Protein AF-A0A8T7EN06-F1 (afdb_monomer_lite)

pLDDT: mean 72.58, std 19.44, range [24.19, 94.12]

Radius of gyration: 20.01 Å; chains: 1; bounding box: 41×48×61 Å

Foldseek 3Di:
DFDQKVVVLVVVLVVVVQEDEDEFLPALPQPPDPDQGGWYWYALPPPRDTDTPCCPSDQCSLCVLLVHRGPVVLVVVLVVVVVVVDDDDDVVCVVCVVVVVLLVVQPQPQPADPPPPAAAADLVNVQSSCSRHVAWDWWWKWWLDPLFLDIAIFGWDAFPVSWIKTFLPVVDDFFIKIKTFAGIRSLLNSLRPDPHDRVDRSQSSSCSSSSHGQHWHADPVSRTIDGPRTPHMFTFGKHDDDPPPRVPVGSPPVNVVPVCPPDPDPDDDPDPDPGDMIITDTPDDD

Sequence (286 aa):
MSYRDFDEFLMRLEQDDHVEFVDGSSRDPVASRPGPMPVAVHVDPESGARIVRHAFATRRRAAWALQVDRTAEVVARLDRLLDLSTPHTFSSLMERAADIMSSLRIVPSVRRRSNSDLRIVDIDAFQRIVDTTDKPLAGTVFPARDDRPYWGVHVTSVNAANAVLIHSASRLNAGERVAVALGGDPAALIAAFLPLPSSVHRSYFTGWLRKRPVETMRLSDPAVEFPANVDGVLVGVIERVTADREGCESLSDRAMQRCSCLMKCGSSPTRCSSRSAQRMSLFSGT

Structure (mmCIF, N/CA/C/O backbone):
data_AF-A0A8T7EN06-F1
#
_entry.id   AF-A0A8T7EN06-F1
#
loop_
_atom_site.group_PDB
_atom_site.id
_atom_site.type_symbol
_atom_site.label_atom_id
_atom_site.label_alt_id
_atom_site.label_comp_id
_atom_site.label_asym_id
_atom_site.label_entity_id
_atom_site.label_seq_id
_atom_site.pdbx_PDB_ins_code
_atom_site.Cartn_x
_atom_site.Cartn_y
_atom_site.Cartn_z
_atom_site.occupancy
_atom_site.B_iso_or_equiv
_atom_site.auth_seq_id
_atom_site.auth_comp_id
_atom_site.auth_asym_id
_atom_site.auth_atom_id
_atom_site.pdbx_PDB_model_num
ATOM 1 N N . MET A 1 1 ? -12.142 -6.937 -14.232 1.00 57.00 1 MET A N 1
ATOM 2 C CA . MET A 1 1 ? -11.711 -5.540 -14.469 1.00 57.00 1 MET A CA 1
ATOM 3 C C . MET A 1 1 ? -10.588 -5.225 -13.501 1.00 57.00 1 MET A C 1
ATOM 5 O O . MET A 1 1 ? -10.569 -5.826 -12.434 1.00 57.00 1 MET A O 1
ATOM 9 N N . SER A 1 2 ? -9.657 -4.347 -13.874 1.00 78.44 2 SER A N 1
ATOM 10 C CA . SER A 1 2 ? -8.568 -3.957 -12.980 1.00 78.44 2 SER A CA 1
ATOM 11 C C . SER A 1 2 ? -8.994 -2.870 -12.009 1.00 78.44 2 SER A C 1
ATOM 13 O O . SER A 1 2 ? -9.484 -1.846 -12.487 1.00 78.44 2 SER A O 1
ATOM 15 N N . TYR A 1 3 ? -8.751 -3.054 -10.710 1.00 88.00 3 TYR A N 1
ATOM 16 C CA . TYR A 1 3 ? -9.025 -2.014 -9.715 1.00 88.00 3 TYR A CA 1
ATOM 17 C C . TYR A 1 3 ? -8.171 -0.773 -9.988 1.00 88.00 3 TYR A C 1
ATOM 19 O O . TYR A 1 3 ? -6.975 -0.874 -10.297 1.00 88.00 3 TYR A O 1
ATOM 27 N N . ARG A 1 4 ? -8.800 0.397 -9.915 1.00 82.81 4 ARG A N 1
ATOM 28 C CA . ARG A 1 4 ? -8.145 1.700 -10.045 1.00 82.81 4 ARG A CA 1
ATOM 29 C C . ARG A 1 4 ? -7.484 2.138 -8.746 1.00 82.81 4 ARG A C 1
ATOM 31 O O . ARG A 1 4 ? -6.435 2.769 -8.810 1.00 82.81 4 ARG A O 1
ATOM 38 N N . ASP A 1 5 ? -8.054 1.767 -7.611 1.00 85.44 5 ASP A N 1
ATOM 39 C CA . ASP A 1 5 ? -7.653 2.147 -6.257 1.00 85.44 5 ASP A CA 1
ATOM 40 C C . ASP A 1 5 ? -8.073 1.054 -5.258 1.00 85.44 5 ASP A C 1
ATOM 42 O O . ASP A 1 5 ? -8.549 -0.021 -5.648 1.00 85.44 5 ASP A O 1
ATOM 46 N N . PHE A 1 6 ? -7.819 1.295 -3.972 1.00 89.88 6 PHE A N 1
ATOM 47 C CA . PHE A 1 6 ? -8.175 0.355 -2.917 1.00 89.88 6 PHE A CA 1
ATOM 48 C C . PHE A 1 6 ? -9.689 0.302 -2.662 1.00 89.88 6 PHE A C 1
ATOM 50 O O . PHE A 1 6 ? -10.212 -0.760 -2.325 1.00 89.88 6 PHE A O 1
ATOM 57 N N . ASP A 1 7 ? -10.406 1.405 -2.878 1.00 89.00 7 ASP A N 1
ATOM 58 C CA . ASP A 1 7 ? -11.853 1.493 -2.669 1.00 89.00 7 ASP A CA 1
ATOM 59 C C . ASP A 1 7 ? -12.625 0.563 -3.608 1.00 89.00 7 ASP A C 1
ATOM 61 O O . ASP A 1 7 ? -13.498 -0.183 -3.163 1.00 89.00 7 ASP A O 1
ATOM 65 N N . GLU A 1 8 ? -12.256 0.506 -4.889 1.00 90.75 8 GLU A N 1
ATOM 66 C CA . GLU A 1 8 ? -12.849 -0.464 -5.818 1.00 90.75 8 GLU A CA 1
ATOM 67 C C . GLU A 1 8 ? -12.596 -1.916 -5.395 1.00 90.75 8 GLU A C 1
ATOM 69 O O . GLU A 1 8 ? -13.431 -2.800 -5.622 1.00 90.75 8 GLU A O 1
ATOM 74 N N . PHE A 1 9 ? -11.445 -2.187 -4.778 1.00 92.19 9 PHE A N 1
ATOM 75 C CA . PHE A 1 9 ? -11.157 -3.509 -4.238 1.00 92.19 9 PHE A CA 1
ATOM 76 C C . PHE A 1 9 ? -11.983 -3.804 -2.990 1.00 92.19 9 PHE A C 1
ATOM 78 O O . PHE A 1 9 ? -12.484 -4.920 -2.852 1.00 92.19 9 PHE A O 1
ATOM 85 N N . LEU A 1 10 ? -12.190 -2.814 -2.123 1.00 90.50 10 LEU A N 1
ATOM 86 C CA . LEU A 1 10 ? -13.060 -2.946 -0.963 1.00 90.50 10 LEU A CA 1
ATOM 87 C C . LEU A 1 10 ? -14.504 -3.248 -1.384 1.00 90.50 10 LEU A C 1
ATOM 89 O O . LEU A 1 10 ? -15.072 -4.216 -0.888 1.00 90.50 10 LEU A O 1
ATOM 93 N N . MET A 1 11 ? -15.042 -2.552 -2.392 1.00 90.00 11 MET A N 1
ATOM 94 C CA . MET A 1 11 ? -16.365 -2.857 -2.962 1.00 90.00 11 MET A CA 1
ATOM 95 C C . MET A 1 11 ? -16.469 -4.316 -3.433 1.00 90.00 11 MET A C 1
ATOM 97 O O . MET A 1 11 ? -17.484 -4.984 -3.231 1.00 90.00 11 MET A O 1
ATOM 101 N N . ARG A 1 12 ? -15.406 -4.856 -4.045 1.00 89.88 12 ARG A N 1
ATOM 102 C CA . ARG A 1 12 ? -15.370 -6.268 -4.454 1.00 89.88 12 ARG A CA 1
ATOM 103 C C . ARG A 1 12 ? -15.358 -7.229 -3.261 1.00 89.88 12 ARG A C 1
ATOM 105 O O . ARG A 1 12 ? -15.895 -8.335 -3.382 1.00 89.88 12 ARG A O 1
ATOM 112 N N . LEU A 1 13 ? -14.706 -6.854 -2.161 1.00 88.25 13 LEU A N 1
ATOM 113 C CA . LEU A 1 13 ? -14.662 -7.639 -0.926 1.00 88.25 13 LEU A CA 1
ATOM 114 C C . LEU A 1 13 ? -16.022 -7.637 -0.212 1.00 88.25 13 LEU A C 1
ATOM 116 O O . LEU A 1 13 ? -16.441 -8.689 0.271 1.00 88.25 13 LEU A O 1
ATOM 120 N N . GLU A 1 14 ? -16.715 -6.496 -0.200 1.00 85.88 14 GLU A N 1
ATOM 121 C CA . GLU A 1 14 ? -18.064 -6.336 0.363 1.00 85.88 14 GLU A CA 1
ATOM 122 C C . GLU A 1 14 ? -19.085 -7.224 -0.354 1.00 85.88 14 GLU A C 1
ATOM 124 O O . GLU A 1 14 ? -19.870 -7.914 0.290 1.00 85.88 14 GLU A O 1
ATOM 129 N N . GLN A 1 15 ? -19.018 -7.298 -1.687 1.00 82.88 15 GLN A N 1
ATOM 130 C CA . GLN A 1 15 ? -19.917 -8.123 -2.507 1.00 82.88 15 GLN A CA 1
ATOM 131 C C . GLN A 1 15 ? -19.892 -9.627 -2.190 1.00 82.88 15 GLN A C 1
ATOM 133 O O . GLN A 1 15 ? -20.783 -10.349 -2.629 1.00 82.88 15 GLN A O 1
ATOM 138 N N . ASP A 1 16 ? -18.869 -10.120 -1.492 1.00 73.31 16 ASP A N 1
ATOM 139 C CA . ASP A 1 16 ? -18.718 -11.546 -1.180 1.00 73.31 16 ASP A CA 1
ATOM 140 C C . ASP A 1 16 ? -18.920 -11.844 0.321 1.00 73.31 16 ASP A C 1
ATOM 142 O O . ASP A 1 16 ? -18.629 -12.951 0.761 1.00 73.31 16 ASP A O 1
ATOM 146 N N . ASP A 1 17 ? -19.426 -10.869 1.091 1.00 62.69 17 ASP A N 1
ATOM 147 C CA . ASP A 1 17 ? -19.741 -10.982 2.527 1.00 62.69 17 ASP A CA 1
ATOM 148 C C . ASP A 1 17 ? -18.504 -11.260 3.413 1.00 62.69 17 ASP A C 1
ATOM 150 O O . ASP A 1 17 ? -18.541 -12.005 4.390 1.00 62.69 17 ASP A O 1
ATOM 154 N N . HIS A 1 18 ? -17.347 -10.681 3.049 1.00 67.81 18 HIS A N 1
ATOM 155 C CA . HIS A 1 18 ? -16.087 -10.814 3.812 1.00 67.81 18 HIS A CA 1
ATOM 156 C C . HIS A 1 18 ? -15.757 -9.593 4.665 1.00 67.81 18 HIS A C 1
ATOM 158 O O . HIS A 1 18 ? -14.665 -9.573 5.229 1.00 67.81 18 HIS A O 1
ATOM 164 N N . VAL A 1 19 ? -16.614 -8.572 4.721 1.00 77.38 19 VAL A N 1
ATOM 165 C CA . VAL A 1 19 ? -16.287 -7.283 5.346 1.00 77.38 19 VAL A CA 1
ATOM 166 C C . VAL A 1 19 ? -17.087 -7.092 6.627 1.00 77.38 19 VAL A C 1
ATOM 168 O O . VAL A 1 19 ? -18.311 -7.036 6.606 1.00 77.38 19 VAL A O 1
ATOM 171 N N . GLU A 1 20 ? -16.375 -6.968 7.743 1.00 78.81 20 GLU A N 1
ATOM 172 C CA . GLU A 1 20 ? -16.928 -6.558 9.028 1.00 78.81 20 GLU A CA 1
ATOM 173 C C . GLU A 1 20 ? -16.521 -5.101 9.279 1.00 78.81 20 GLU A C 1
ATOM 175 O O . GLU A 1 20 ? -15.335 -4.777 9.407 1.00 78.81 20 GLU A O 1
ATOM 180 N N . PHE A 1 21 ? -17.509 -4.213 9.346 1.00 76.31 21 PHE A N 1
ATOM 181 C CA . PHE A 1 21 ? -17.294 -2.847 9.809 1.00 76.31 21 PHE A CA 1
ATOM 182 C C . PHE A 1 21 ? -17.182 -2.855 11.332 1.00 76.31 21 PHE A C 1
ATOM 184 O O . PHE A 1 21 ? -18.015 -3.439 12.027 1.00 76.31 21 PHE A O 1
ATOM 191 N N . VAL A 1 22 ? -16.114 -2.250 11.840 1.00 72.50 22 VAL A N 1
ATOM 192 C CA . VAL A 1 22 ? -15.802 -2.184 13.263 1.00 72.50 22 VAL A CA 1
ATOM 193 C C . VAL A 1 22 ? -15.910 -0.729 13.694 1.00 72.50 22 VAL A C 1
ATOM 195 O O . VAL A 1 22 ? -15.070 0.098 13.340 1.00 72.50 22 VAL A O 1
ATOM 198 N N . ASP A 1 23 ? -16.949 -0.426 14.465 1.00 61.56 23 ASP A N 1
ATOM 199 C CA . ASP A 1 23 ? -17.157 0.916 15.000 1.00 61.56 23 ASP A CA 1
ATOM 200 C C . ASP A 1 23 ? -16.160 1.215 16.133 1.00 61.56 23 ASP A C 1
ATOM 202 O O . ASP A 1 23 ? -16.034 0.460 17.104 1.00 61.56 23 ASP A O 1
ATOM 206 N N . GLY A 1 24 ? -15.467 2.352 16.026 1.00 56.16 24 GLY A N 1
ATOM 207 C CA . GLY A 1 24 ? -14.565 2.880 17.054 1.00 56.16 24 GLY A CA 1
ATOM 208 C C . GLY A 1 24 ? -13.304 2.043 17.321 1.00 56.16 24 GLY A C 1
ATOM 209 O O . GLY A 1 24 ? -12.915 1.178 16.537 1.00 56.16 24 GLY A O 1
ATOM 210 N N . SER A 1 25 ? -12.665 2.281 18.476 1.00 51.97 25 SER A N 1
ATOM 211 C CA . SER A 1 25 ? -11.454 1.578 18.957 1.00 51.97 25 SER A CA 1
ATOM 212 C C . SER A 1 25 ? -11.719 0.143 19.442 1.00 51.97 25 SER A C 1
ATOM 214 O O . SER A 1 25 ? -10.991 -0.425 20.264 1.00 51.97 25 SER A O 1
ATOM 216 N N . SER A 1 26 ? -12.800 -0.461 18.950 1.00 51.84 26 SER A N 1
ATOM 217 C CA . SER A 1 26 ? -13.168 -1.836 19.232 1.00 51.84 26 SER A CA 1
ATOM 218 C C . SER A 1 26 ? -12.046 -2.777 18.780 1.00 51.84 26 SER A C 1
ATOM 220 O O . SER A 1 26 ? -11.615 -2.777 17.626 1.00 51.84 26 SER A O 1
ATOM 222 N N . ARG A 1 27 ? -11.581 -3.597 19.730 1.00 54.00 27 ARG A N 1
ATOM 223 C CA . ARG A 1 27 ? -10.571 -4.650 19.564 1.00 54.00 27 ARG A CA 1
ATOM 224 C C . ARG A 1 27 ? -10.850 -5.440 18.284 1.00 54.00 27 ARG A C 1
ATOM 226 O O . ARG A 1 27 ? -11.968 -5.916 18.142 1.00 54.00 27 ARG A O 1
ATOM 233 N N . ASP A 1 28 ? -9.838 -5.623 17.425 1.00 57.75 28 ASP A N 1
ATOM 234 C CA . ASP A 1 28 ? -9.905 -6.453 16.206 1.00 57.75 28 ASP A CA 1
ATOM 235 C C . ASP A 1 28 ? -10.678 -7.760 16.510 1.00 57.75 28 ASP A C 1
ATOM 237 O O . ASP A 1 28 ? -10.130 -8.647 17.187 1.00 57.75 28 ASP A O 1
ATOM 241 N N . PRO A 1 29 ? -11.967 -7.865 16.115 1.00 53.09 29 PRO A N 1
ATOM 242 C CA . PRO A 1 29 ? -12.898 -8.869 16.650 1.00 53.09 29 PRO A CA 1
ATOM 243 C C . PRO A 1 29 ? -12.506 -10.297 16.251 1.00 53.09 29 PRO A C 1
ATOM 245 O O . PRO A 1 29 ? -13.015 -11.294 16.773 1.00 53.09 29 PRO A O 1
ATOM 248 N N . VAL A 1 30 ? -11.537 -10.400 15.348 1.00 53.72 30 VAL A N 1
ATOM 249 C CA . VAL A 1 30 ? -11.243 -11.584 14.567 1.00 53.72 30 VAL A CA 1
ATOM 250 C C . VAL A 1 30 ? -10.236 -12.521 15.231 1.00 53.72 30 VAL A C 1
ATOM 252 O O . VAL A 1 30 ? -10.175 -13.699 14.885 1.00 53.72 30 VAL A O 1
ATOM 255 N N . ALA A 1 31 ? -9.501 -12.071 16.254 1.00 53.12 31 ALA A N 1
ATOM 256 C CA . ALA A 1 31 ? -8.516 -12.912 16.949 1.00 53.12 31 ALA A CA 1
ATOM 257 C C . ALA A 1 31 ? -9.116 -14.163 17.641 1.00 53.12 31 ALA A C 1
ATOM 259 O O . ALA A 1 31 ? -8.364 -15.005 18.128 1.00 53.12 31 ALA A O 1
ATOM 260 N N . SER A 1 32 ? -10.448 -14.290 17.690 1.00 54.38 32 SER A N 1
ATOM 261 C CA . SER A 1 32 ? -11.170 -15.286 18.497 1.00 54.38 32 SER A CA 1
ATOM 262 C C . SER A 1 32 ? -12.039 -16.265 17.693 1.00 54.38 32 SER A C 1
ATOM 264 O O . SER A 1 32 ? -12.603 -17.179 18.291 1.00 54.38 32 SER A O 1
ATOM 266 N N . ARG A 1 33 ? -12.206 -16.084 16.373 1.00 57.94 33 ARG A N 1
ATOM 267 C CA . ARG A 1 33 ? -13.190 -16.841 15.573 1.00 57.94 33 ARG A CA 1
ATOM 268 C C . ARG A 1 33 ? -12.544 -17.937 14.711 1.00 57.94 33 ARG A C 1
ATOM 270 O O . ARG A 1 33 ? -11.567 -17.659 14.018 1.00 57.94 33 ARG A O 1
ATOM 277 N N . PRO A 1 34 ? -13.090 -19.168 14.690 1.00 53.59 34 PRO A N 1
ATOM 278 C CA . PRO A 1 34 ? -12.702 -20.174 13.707 1.00 53.59 34 PRO A CA 1
ATOM 279 C C . PRO A 1 34 ? -13.265 -19.806 12.325 1.00 53.59 34 PRO A C 1
ATOM 281 O O . PRO A 1 34 ? -14.465 -19.596 12.180 1.00 53.59 34 PRO A O 1
ATOM 284 N N . GLY A 1 35 ? -12.404 -19.734 11.308 1.00 65.25 35 GLY A N 1
ATOM 285 C CA . GLY A 1 35 ? -12.798 -19.417 9.931 1.00 65.25 35 GLY A CA 1
ATOM 286 C C . GLY A 1 35 ? -11.787 -18.526 9.201 1.00 65.25 35 GLY A C 1
ATOM 287 O O . GLY A 1 35 ? -10.767 -18.140 9.779 1.00 65.25 35 GLY A O 1
ATOM 288 N N . PRO A 1 36 ? -12.022 -18.212 7.915 1.00 68.06 36 PRO A N 1
ATOM 289 C CA . PRO A 1 36 ? -11.224 -17.225 7.201 1.00 68.06 36 PRO A CA 1
ATOM 290 C C . PRO A 1 36 ? -11.405 -15.849 7.849 1.00 68.06 36 PRO A C 1
ATOM 292 O O . PRO A 1 36 ? -12.524 -15.392 8.038 1.00 68.06 36 PRO A O 1
ATOM 295 N N . MET A 1 37 ? -10.293 -15.191 8.164 1.00 76.31 37 MET A N 1
ATOM 296 C CA . MET A 1 37 ? -10.254 -13.895 8.846 1.00 76.31 37 MET A CA 1
ATOM 297 C C . MET A 1 37 ? -11.060 -12.837 8.067 1.00 76.31 37 MET A C 1
ATOM 299 O O . MET A 1 37 ? -10.610 -12.506 6.969 1.00 76.31 37 MET A O 1
ATOM 303 N N . PRO A 1 38 ? -12.222 -12.323 8.520 1.00 81.94 38 PRO A N 1
ATOM 304 C CA . PRO A 1 38 ? -12.915 -11.222 7.851 1.00 81.94 38 PRO A CA 1
ATOM 305 C C . PRO A 1 38 ? -12.013 -10.001 7.664 1.00 81.94 38 PRO A C 1
ATOM 307 O O . PRO A 1 38 ? -11.029 -9.798 8.377 1.00 81.94 38 PRO A O 1
ATOM 310 N N . VAL A 1 39 ? -12.336 -9.220 6.643 1.00 86.94 39 VAL A N 1
ATOM 311 C CA . VAL A 1 39 ? -11.764 -7.906 6.376 1.00 86.94 39 VAL A CA 1
ATOM 312 C C . VAL A 1 39 ? -12.371 -6.955 7.397 1.00 86.94 39 VAL A C 1
ATOM 314 O O . VAL A 1 39 ? -13.573 -6.724 7.370 1.00 86.94 39 VAL A O 1
ATOM 317 N N . ALA A 1 40 ? -11.552 -6.441 8.307 1.00 86.88 40 ALA A N 1
ATOM 318 C CA . ALA A 1 40 ? -12.007 -5.496 9.318 1.00 86.88 40 ALA A CA 1
ATOM 319 C C . ALA A 1 40 ? -11.813 -4.072 8.795 1.00 86.88 40 ALA A C 1
ATOM 321 O O . ALA A 1 40 ? -10.706 -3.719 8.379 1.00 86.88 40 ALA A O 1
ATOM 322 N N . VAL A 1 41 ? -12.870 -3.265 8.812 1.00 89.19 41 VAL A N 1
ATOM 323 C CA . VAL A 1 41 ? -12.820 -1.847 8.435 1.00 89.19 41 VAL A CA 1
ATOM 324 C C . VAL A 1 41 ? -13.092 -1.018 9.679 1.00 89.19 41 VAL A C 1
ATOM 326 O O . VAL A 1 41 ? -14.221 -0.983 10.155 1.00 89.19 41 VAL A O 1
ATOM 329 N N . HIS A 1 42 ? -12.059 -0.363 10.201 1.00 87.69 42 HIS A N 1
ATOM 330 C CA . HIS A 1 42 ? -12.201 0.595 11.295 1.00 87.69 42 HIS A CA 1
ATOM 331 C C . HIS A 1 42 ? -12.367 1.999 10.721 1.00 87.69 42 HIS A C 1
ATOM 333 O O . HIS A 1 42 ? -11.740 2.324 9.712 1.00 87.69 42 HIS A O 1
ATOM 339 N N . VAL A 1 43 ? -13.173 2.838 11.361 1.00 87.38 43 VAL A N 1
ATOM 340 C CA . VAL A 1 43 ? -13.323 4.245 10.973 1.00 87.38 43 VAL A CA 1
ATOM 341 C C . VAL A 1 43 ? -12.755 5.117 12.082 1.00 87.38 43 VAL A C 1
ATOM 343 O O . VAL A 1 43 ? -13.210 5.041 13.222 1.00 87.38 43 VAL A O 1
ATOM 346 N N . ASP A 1 44 ? -11.756 5.931 11.746 1.00 83.31 44 ASP A N 1
ATOM 347 C CA . ASP A 1 44 ? -11.238 6.954 12.650 1.00 83.31 44 ASP A CA 1
ATOM 348 C C . ASP A 1 44 ? -12.332 8.012 12.889 1.00 83.31 44 ASP A C 1
ATOM 350 O O . ASP A 1 44 ? -12.784 8.638 11.926 1.00 83.31 44 ASP A O 1
ATOM 354 N N . PRO A 1 45 ? -12.788 8.222 14.136 1.00 80.19 45 PRO A N 1
ATOM 355 C CA . PRO A 1 45 ? -13.936 9.081 14.419 1.00 80.19 45 PRO A CA 1
ATOM 356 C C . PRO A 1 45 ? -13.669 10.564 14.140 1.00 80.19 45 PRO A C 1
ATOM 358 O O . PRO A 1 45 ? -14.616 11.317 13.931 1.00 80.19 45 PRO A O 1
ATOM 361 N N . GLU A 1 46 ? -12.406 10.993 14.149 1.00 82.12 46 GLU A N 1
ATOM 362 C CA . GLU A 1 46 ? -12.042 12.399 13.973 1.00 82.12 46 GLU A CA 1
ATOM 363 C C . GLU A 1 46 ? -11.880 12.769 12.495 1.00 82.12 46 GLU A C 1
ATOM 365 O O . GLU A 1 46 ? -12.463 13.744 12.026 1.00 82.12 46 GLU A O 1
ATOM 370 N N . SER A 1 47 ? -11.109 11.986 11.738 1.00 81.50 47 SER A N 1
ATOM 371 C CA . SER A 1 47 ? -10.842 12.263 10.322 1.00 81.50 47 SER A CA 1
ATOM 372 C C . SER A 1 47 ? -11.760 11.520 9.352 1.00 81.50 47 SER A C 1
ATOM 374 O O . SER A 1 47 ? -11.708 11.787 8.151 1.00 81.50 47 SER A O 1
ATOM 376 N N . GLY A 1 48 ? -12.560 10.562 9.830 1.00 84.44 48 GLY A N 1
ATOM 377 C CA . GLY A 1 48 ? -13.376 9.683 8.988 1.00 84.44 48 GLY A CA 1
ATOM 378 C C . GLY A 1 48 ? -12.558 8.695 8.148 1.00 84.44 48 GLY A C 1
ATOM 379 O O . GLY A 1 48 ? -13.100 8.051 7.249 1.00 84.44 48 GLY A O 1
ATOM 380 N N . ALA A 1 49 ? -11.248 8.576 8.394 1.00 83.44 49 ALA A N 1
ATOM 381 C CA . ALA A 1 49 ? -10.380 7.685 7.634 1.00 83.44 49 ALA A CA 1
ATOM 382 C C . ALA A 1 49 ? -10.769 6.215 7.851 1.00 83.44 49 ALA A C 1
ATOM 384 O O . ALA A 1 49 ? -10.922 5.760 8.984 1.00 83.44 49 ALA A O 1
ATOM 385 N N . ARG A 1 50 ? -10.883 5.457 6.754 1.00 88.12 50 ARG A N 1
ATOM 386 C CA . ARG A 1 50 ? -11.141 4.012 6.784 1.00 88.12 50 ARG A CA 1
ATOM 387 C C . ARG A 1 50 ? -9.824 3.249 6.859 1.00 88.12 50 ARG A C 1
ATOM 389 O O . ARG A 1 50 ? -8.971 3.378 5.986 1.00 88.12 50 ARG A O 1
ATOM 396 N N . ILE A 1 51 ? -9.678 2.422 7.884 1.00 89.31 51 ILE A N 1
ATOM 397 C CA . ILE A 1 51 ? -8.489 1.618 8.145 1.00 89.31 51 ILE A CA 1
ATOM 398 C C . ILE A 1 51 ? -8.853 0.161 7.912 1.00 89.31 51 ILE A C 1
ATOM 400 O O . ILE A 1 51 ? -9.549 -0.467 8.712 1.00 89.31 51 ILE A O 1
ATOM 404 N N . VAL A 1 52 ? -8.381 -0.373 6.790 1.00 89.94 52 VAL A N 1
ATOM 405 C CA . VAL A 1 52 ? -8.731 -1.721 6.345 1.00 89.94 52 VAL A CA 1
ATOM 406 C C . VAL A 1 52 ? -7.649 -2.714 6.751 1.00 89.94 52 VAL A C 1
ATOM 408 O O . VAL A 1 52 ? -6.479 -2.585 6.389 1.00 89.94 52 VAL A O 1
ATOM 411 N N . ARG A 1 53 ? -8.047 -3.755 7.478 1.00 87.31 53 ARG A N 1
ATOM 412 C CA . ARG A 1 53 ? -7.189 -4.861 7.911 1.00 87.31 53 ARG A CA 1
ATOM 413 C C . ARG A 1 53 ? -7.640 -6.169 7.278 1.00 87.31 53 ARG A C 1
ATOM 415 O O . ARG A 1 53 ? -8.794 -6.346 6.902 1.00 87.31 53 ARG A O 1
ATOM 422 N N . HIS A 1 54 ? -6.701 -7.106 7.150 1.00 87.00 54 HIS A N 1
ATOM 423 C CA . HIS A 1 54 ? -6.949 -8.473 6.655 1.00 87.00 54 HIS A CA 1
ATOM 424 C C . HIS A 1 54 ? -7.465 -8.558 5.213 1.00 87.00 54 HIS A C 1
ATOM 426 O O . HIS A 1 54 ? -7.885 -9.629 4.767 1.00 87.00 54 HIS A O 1
ATOM 432 N N . ALA A 1 55 ? -7.358 -7.471 4.442 1.00 89.56 55 ALA A N 1
ATOM 433 C CA . ALA A 1 55 ? -7.774 -7.401 3.040 1.00 89.56 55 ALA A CA 1
ATOM 434 C C . ALA A 1 55 ? -7.207 -8.553 2.193 1.00 89.56 55 ALA A C 1
ATOM 436 O O . ALA A 1 55 ? -7.874 -9.063 1.299 1.00 89.56 55 ALA A O 1
ATOM 437 N N . PHE A 1 56 ? -6.011 -9.038 2.539 1.00 89.44 56 PHE A N 1
ATOM 438 C CA . PHE A 1 56 ? -5.306 -10.102 1.823 1.00 89.44 56 PHE A CA 1
ATOM 439 C C . PHE A 1 56 ? -5.121 -11.396 2.633 1.00 89.44 56 PHE A C 1
ATOM 441 O O . PHE A 1 56 ? -4.331 -12.254 2.250 1.00 89.44 56 PHE A O 1
ATOM 448 N N . ALA A 1 57 ? -5.844 -11.571 3.744 1.00 86.25 57 ALA A N 1
ATOM 449 C CA . ALA A 1 57 ? -5.633 -12.685 4.680 1.00 86.25 57 ALA A CA 1
ATOM 450 C C . ALA A 1 57 ? -6.000 -14.080 4.128 1.00 86.25 57 ALA A C 1
ATOM 452 O O . ALA A 1 57 ? -5.773 -15.091 4.788 1.00 86.25 57 ALA A O 1
ATOM 453 N N . THR A 1 58 ? -6.557 -14.167 2.916 1.00 85.69 58 THR A N 1
ATOM 454 C CA . THR A 1 58 ? -6.859 -15.441 2.249 1.00 85.69 58 THR A CA 1
ATOM 455 C C . THR A 1 58 ? -6.240 -15.489 0.857 1.00 85.69 58 THR A C 1
ATOM 457 O O . THR A 1 58 ? -6.122 -14.469 0.175 1.00 85.69 58 THR A O 1
ATOM 460 N N . ARG A 1 59 ? -5.918 -16.701 0.381 1.00 87.06 59 ARG A N 1
ATOM 461 C CA . ARG A 1 59 ? -5.404 -16.909 -0.986 1.00 87.06 59 ARG A CA 1
ATOM 462 C C . ARG A 1 59 ? -6.354 -16.363 -2.049 1.00 87.06 59 ARG A C 1
ATOM 464 O O . ARG A 1 59 ? -5.893 -15.805 -3.035 1.00 87.06 59 ARG A O 1
ATOM 471 N N . ARG A 1 60 ? -7.669 -16.493 -1.843 1.00 87.44 60 ARG A N 1
ATOM 472 C CA . ARG A 1 60 ? -8.671 -16.002 -2.796 1.00 87.44 60 ARG A CA 1
ATOM 473 C C . ARG A 1 60 ? -8.642 -14.475 -2.910 1.00 87.44 60 ARG A C 1
ATOM 475 O O . ARG A 1 60 ? -8.605 -13.966 -4.021 1.00 87.44 60 ARG A O 1
ATOM 482 N N . ARG A 1 61 ? -8.570 -13.748 -1.788 1.00 90.56 61 ARG A N 1
ATOM 483 C CA . ARG A 1 61 ? -8.470 -12.277 -1.814 1.00 90.56 61 ARG A CA 1
ATOM 484 C C . ARG A 1 61 ? -7.151 -11.793 -2.409 1.00 90.56 61 ARG A C 1
ATOM 486 O O . ARG A 1 61 ? -7.150 -10.840 -3.178 1.00 90.56 61 ARG A O 1
ATOM 493 N N . ALA A 1 62 ? -6.045 -12.476 -2.111 1.00 90.25 62 ALA A N 1
ATOM 494 C CA . ALA A 1 62 ? -4.762 -12.184 -2.745 1.00 90.25 62 ALA A CA 1
ATOM 495 C C . ALA A 1 62 ? -4.814 -12.412 -4.269 1.00 90.25 62 ALA A C 1
ATOM 497 O O . ALA A 1 62 ? -4.310 -11.588 -5.026 1.00 90.25 62 ALA A O 1
ATOM 498 N N . ALA A 1 63 ? -5.465 -13.489 -4.729 1.00 90.12 63 ALA A N 1
ATOM 499 C CA . ALA A 1 63 ? -5.681 -13.745 -6.153 1.00 90.12 63 ALA A CA 1
ATOM 500 C C . ALA A 1 63 ? -6.518 -12.634 -6.807 1.00 90.12 63 ALA A C 1
ATOM 502 O O . ALA A 1 63 ? -6.130 -12.116 -7.851 1.00 90.12 63 ALA A O 1
ATOM 503 N N . TRP A 1 64 ? -7.601 -12.197 -6.155 1.00 91.12 64 TRP A N 1
ATOM 504 C CA . TRP A 1 64 ? -8.415 -11.077 -6.632 1.00 91.12 64 TRP A CA 1
ATOM 505 C C . TRP A 1 64 ? -7.618 -9.786 -6.748 1.00 91.12 64 TRP A C 1
ATOM 507 O O . TRP A 1 64 ? -7.667 -9.167 -7.805 1.00 91.12 64 TRP A O 1
ATOM 517 N N . ALA A 1 65 ? -6.868 -9.410 -5.709 1.00 91.75 65 ALA A N 1
ATOM 518 C CA . ALA A 1 65 ? -6.008 -8.227 -5.706 1.00 91.75 65 ALA A CA 1
ATOM 519 C C . ALA A 1 65 ? -5.028 -8.234 -6.887 1.00 91.75 65 ALA A C 1
ATOM 521 O O . ALA A 1 65 ? -4.909 -7.253 -7.613 1.00 91.75 65 ALA A O 1
ATOM 522 N N . LEU A 1 66 ? -4.392 -9.384 -7.117 1.00 90.38 66 LEU A N 1
ATOM 523 C CA . LEU A 1 66 ? -3.461 -9.628 -8.218 1.00 90.38 66 LEU A CA 1
ATOM 524 C C . LEU A 1 66 ? -4.144 -9.827 -9.579 1.00 90.38 66 LEU A C 1
ATOM 526 O O . LEU A 1 66 ? -3.456 -9.902 -10.595 1.00 90.38 66 LEU A O 1
ATOM 530 N N . GLN A 1 67 ? -5.476 -9.906 -9.608 1.00 89.25 67 GLN A N 1
ATOM 531 C CA . GLN A 1 67 ? -6.298 -10.129 -10.799 1.00 89.25 67 GLN A CA 1
ATOM 532 C C . GLN A 1 67 ? -5.919 -11.409 -11.551 1.00 89.25 67 GLN A C 1
ATOM 534 O O . GLN A 1 67 ? -5.798 -11.449 -12.779 1.00 89.25 67 GLN A O 1
ATOM 539 N N . VAL A 1 68 ? -5.730 -12.468 -10.773 1.00 88.00 68 VAL A N 1
ATOM 54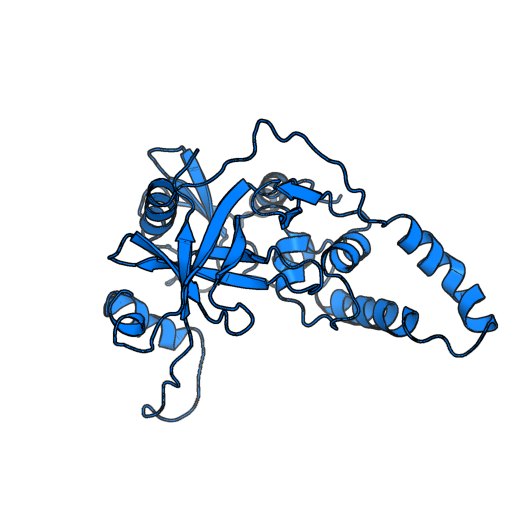0 C CA . VAL A 1 68 ? -5.527 -13.837 -11.243 1.00 88.00 68 VAL A CA 1
ATOM 541 C C . VAL A 1 68 ? -6.613 -14.730 -10.663 1.00 88.00 68 VAL A C 1
ATOM 543 O O . VAL A 1 68 ? -7.156 -14.441 -9.595 1.00 88.00 68 VAL A O 1
ATOM 546 N N . ASP A 1 69 ? -6.911 -15.838 -11.332 1.00 85.88 69 ASP A N 1
ATOM 547 C CA . ASP A 1 69 ? -7.912 -16.779 -10.828 1.00 85.88 69 ASP A CA 1
ATOM 548 C C . ASP A 1 69 ? -7.376 -17.516 -9.595 1.00 85.88 69 ASP A C 1
ATOM 550 O O . ASP A 1 69 ? -8.092 -17.759 -8.619 1.00 85.88 69 ASP A O 1
ATOM 554 N N . ARG A 1 70 ? -6.075 -17.840 -9.608 1.00 86.50 70 ARG A N 1
ATOM 555 C CA . ARG A 1 70 ? -5.382 -18.525 -8.511 1.00 86.50 70 ARG A CA 1
ATOM 556 C C . ARG A 1 70 ? -3.990 -17.955 -8.291 1.00 86.50 70 ARG A C 1
ATOM 558 O O . ARG A 1 70 ? -3.237 -17.732 -9.232 1.00 86.50 70 ARG A O 1
ATOM 565 N N . THR A 1 71 ? -3.577 -17.843 -7.030 1.00 83.94 71 THR A N 1
ATOM 566 C CA . THR A 1 71 ? -2.235 -17.346 -6.670 1.00 83.94 71 THR A CA 1
ATOM 567 C C . THR A 1 71 ? -1.092 -18.195 -7.237 1.00 83.94 71 THR A C 1
ATOM 569 O O . THR A 1 71 ? 0.001 -17.679 -7.436 1.00 83.94 71 THR A O 1
ATOM 572 N N . ALA A 1 72 ? -1.323 -19.482 -7.521 1.00 83.56 72 ALA A N 1
ATOM 573 C CA . ALA A 1 72 ? -0.329 -20.360 -8.149 1.00 83.56 72 ALA A CA 1
ATOM 574 C C . ALA A 1 72 ? 0.074 -19.893 -9.562 1.00 83.56 72 ALA A C 1
ATOM 576 O O . ALA A 1 72 ? 1.191 -20.143 -10.005 1.00 83.56 72 ALA A O 1
ATOM 577 N N . GLU A 1 73 ? -0.805 -19.166 -10.253 1.00 81.81 73 GLU A N 1
ATOM 578 C CA . GLU A 1 73 ? -0.530 -18.637 -11.592 1.00 81.81 73 GLU A CA 1
ATOM 579 C C . GLU A 1 73 ? 0.496 -17.504 -11.568 1.00 81.81 73 GLU A C 1
ATOM 581 O O . GLU A 1 73 ? 1.134 -17.245 -12.583 1.00 81.81 73 GLU A O 1
ATOM 586 N N . VAL A 1 74 ? 0.697 -16.854 -10.416 1.00 83.75 74 VAL A N 1
ATOM 587 C CA . VAL A 1 74 ? 1.680 -15.775 -10.246 1.00 83.75 74 VAL A CA 1
ATOM 588 C C . VAL A 1 74 ? 3.095 -16.293 -10.485 1.00 83.75 74 VAL A C 1
ATOM 590 O O . VAL A 1 74 ? 3.878 -15.608 -11.131 1.00 83.75 74 VAL A O 1
ATOM 593 N N . VAL A 1 75 ? 3.408 -17.507 -10.018 1.00 77.75 75 VAL A N 1
ATOM 594 C CA . VAL A 1 75 ? 4.728 -18.135 -10.206 1.00 77.75 75 VAL A CA 1
ATOM 595 C C . VAL A 1 75 ? 4.942 -18.488 -11.674 1.00 77.75 75 VAL A C 1
ATOM 597 O O . VAL A 1 75 ? 5.915 -18.043 -12.266 1.00 77.75 75 VAL A O 1
ATOM 600 N N . ALA A 1 76 ? 3.974 -19.170 -12.297 1.00 77.94 76 ALA A N 1
ATOM 601 C CA . ALA A 1 76 ? 4.046 -19.512 -13.721 1.00 77.94 76 ALA A CA 1
ATOM 602 C C . ALA A 1 76 ? 4.179 -18.270 -14.619 1.00 77.94 76 ALA A C 1
ATOM 604 O O . ALA A 1 76 ? 4.785 -18.311 -15.688 1.00 77.94 76 ALA A O 1
ATOM 605 N N . ARG A 1 77 ? 3.589 -17.152 -14.193 1.00 78.25 77 ARG A N 1
ATOM 606 C CA . ARG A 1 77 ? 3.736 -15.855 -14.844 1.00 78.25 77 ARG A CA 1
ATOM 607 C C . ARG A 1 77 ? 5.120 -15.244 -14.581 1.00 78.25 77 ARG A C 1
ATOM 609 O O . ARG A 1 77 ? 5.754 -14.766 -15.517 1.00 78.25 77 ARG A O 1
ATOM 616 N N . LEU A 1 78 ? 5.615 -15.289 -13.349 1.00 76.69 78 LEU A N 1
ATOM 617 C CA . LEU A 1 78 ? 6.958 -14.818 -13.019 1.00 76.69 78 LEU A CA 1
ATOM 618 C C . LEU A 1 78 ? 8.030 -15.540 -13.845 1.00 76.69 78 LEU A C 1
ATOM 620 O O . LEU A 1 78 ? 8.861 -14.857 -14.429 1.00 76.69 78 LEU A O 1
ATOM 624 N N . ASP A 1 79 ? 7.958 -16.865 -13.983 1.00 76.25 79 ASP A N 1
ATOM 625 C CA . ASP A 1 79 ? 8.913 -17.643 -14.787 1.00 76.25 79 ASP A CA 1
ATOM 626 C C . ASP A 1 79 ? 8.967 -17.148 -16.238 1.00 76.25 79 ASP A C 1
ATOM 628 O O . ASP A 1 79 ? 10.041 -16.878 -16.768 1.00 76.25 79 ASP A O 1
ATOM 632 N N . ARG A 1 80 ? 7.807 -16.888 -16.858 1.00 72.94 80 ARG A N 1
ATOM 633 C CA . ARG A 1 80 ? 7.754 -16.312 -18.215 1.00 72.94 80 ARG A CA 1
ATOM 634 C C . ARG A 1 80 ? 8.410 -14.938 -18.292 1.00 72.94 80 ARG A C 1
ATOM 636 O O . ARG A 1 80 ? 9.067 -14.633 -19.285 1.00 72.94 80 ARG A O 1
ATOM 643 N N . LEU A 1 81 ? 8.218 -14.103 -17.270 1.00 70.75 81 LEU A N 1
ATOM 644 C CA . LEU A 1 81 ? 8.820 -12.774 -17.218 1.00 70.75 81 LEU A CA 1
ATOM 645 C C . LEU A 1 81 ? 10.341 -12.834 -17.023 1.00 70.75 81 LEU A C 1
ATOM 647 O O . LEU A 1 81 ? 11.068 -12.024 -17.594 1.00 70.75 81 LEU A O 1
ATOM 651 N N . LEU A 1 82 ? 10.823 -13.790 -16.232 1.00 68.75 82 LEU A N 1
ATOM 652 C CA . LEU A 1 82 ? 12.249 -13.987 -15.994 1.00 68.75 82 LEU A CA 1
ATOM 653 C C . LEU A 1 82 ? 12.948 -14.599 -17.207 1.00 68.75 82 LEU A C 1
ATOM 655 O O . LEU A 1 82 ? 14.001 -14.098 -17.593 1.00 68.75 82 LEU A O 1
ATOM 659 N N . ASP A 1 83 ? 12.319 -15.561 -17.882 1.00 65.81 83 ASP A N 1
ATOM 660 C CA . ASP A 1 83 ? 12.835 -16.141 -19.126 1.00 65.81 83 ASP A CA 1
ATOM 661 C C . ASP A 1 83 ? 13.012 -15.090 -20.235 1.00 65.81 83 ASP A C 1
ATOM 663 O O . ASP A 1 83 ? 13.925 -15.188 -21.054 1.00 65.81 83 ASP A O 1
ATOM 667 N N . LEU A 1 84 ? 12.149 -14.065 -20.275 1.00 58.22 84 LEU A N 1
ATOM 668 C CA . LEU A 1 84 ? 12.275 -12.941 -21.214 1.00 58.22 84 LEU A CA 1
ATOM 669 C C . LEU A 1 84 ? 13.567 -12.131 -21.012 1.00 58.22 84 LEU A C 1
ATOM 671 O O . LEU A 1 84 ? 14.029 -11.488 -21.952 1.00 58.22 84 LEU A O 1
ATOM 675 N N . SER A 1 85 ? 14.159 -12.163 -19.815 1.00 57.19 85 SER A N 1
ATOM 676 C CA . SER A 1 85 ? 15.386 -11.423 -19.492 1.00 57.19 85 SER A CA 1
ATOM 677 C C . SER A 1 85 ? 16.666 -12.149 -19.938 1.00 57.19 85 SER A C 1
ATOM 679 O O . SER A 1 85 ? 17.753 -11.586 -19.829 1.00 57.19 85 SER A O 1
ATOM 681 N N . THR A 1 86 ? 16.559 -13.374 -20.466 1.00 55.06 86 THR A N 1
ATOM 682 C CA . THR A 1 86 ? 17.693 -14.208 -20.907 1.00 55.06 86 THR A CA 1
ATOM 683 C C . THR A 1 86 ? 17.493 -14.729 -22.337 1.00 55.06 86 THR A C 1
ATOM 685 O O . THR A 1 86 ? 17.085 -15.877 -22.522 1.00 55.06 86 THR A O 1
ATOM 688 N N . PRO A 1 87 ? 17.769 -13.927 -23.385 1.00 53.88 87 PRO A N 1
ATOM 689 C CA . PRO A 1 87 ? 17.720 -14.419 -24.757 1.00 53.88 87 PRO A CA 1
ATOM 690 C C . PRO A 1 87 ? 19.074 -15.007 -25.186 1.00 53.88 87 PRO A C 1
ATOM 692 O O . PRO A 1 87 ? 20.108 -14.350 -25.083 1.00 53.88 87 PRO A O 1
ATOM 695 N N . HIS A 1 88 ? 19.065 -16.222 -25.743 1.00 57.50 88 HIS A N 1
ATOM 696 C CA . HIS A 1 88 ? 20.241 -16.813 -26.401 1.00 57.50 88 HIS A CA 1
ATOM 697 C C . HIS A 1 88 ? 20.098 -16.926 -27.934 1.00 57.50 88 HIS A C 1
ATOM 699 O O . HIS A 1 88 ? 21.075 -17.262 -28.602 1.00 57.50 88 HIS A O 1
ATOM 705 N N . THR A 1 89 ? 18.919 -16.678 -28.537 1.00 62.06 89 THR A N 1
ATOM 706 C CA . THR A 1 89 ? 18.710 -16.898 -29.991 1.00 62.06 89 THR A CA 1
ATOM 707 C C . THR A 1 89 ? 17.569 -16.054 -30.590 1.00 62.06 89 THR A C 1
ATOM 709 O O . THR A 1 89 ? 16.596 -15.739 -29.915 1.00 62.06 89 THR A O 1
ATOM 712 N N . PHE A 1 90 ? 17.674 -15.694 -31.877 1.00 56.72 90 PHE A N 1
ATOM 713 C CA . PHE A 1 90 ? 16.734 -14.817 -32.602 1.00 56.72 90 PHE A CA 1
ATOM 714 C C . PHE A 1 90 ? 15.361 -15.462 -32.904 1.00 56.72 90 PHE A C 1
ATOM 716 O O . PHE A 1 90 ? 14.354 -14.763 -32.993 1.00 56.72 90 PHE A O 1
ATOM 723 N N . SER A 1 91 ? 15.288 -16.794 -33.024 1.00 62.75 91 SER A N 1
ATOM 724 C CA . SER A 1 91 ? 14.045 -17.534 -33.311 1.00 62.75 91 SER A CA 1
ATOM 725 C C . SER A 1 91 ? 13.057 -17.530 -32.140 1.00 62.75 91 SER A C 1
ATOM 727 O O . SER A 1 91 ? 11.868 -17.282 -32.337 1.00 62.75 91 SER A O 1
ATOM 729 N N . SER A 1 92 ? 13.544 -17.709 -30.910 1.00 64.00 92 SER A N 1
ATOM 730 C CA . SER A 1 92 ? 12.712 -17.650 -29.700 1.00 64.00 92 SER A CA 1
ATOM 731 C C . SER A 1 92 ? 12.169 -16.242 -29.422 1.00 64.00 92 SER A C 1
ATOM 733 O O . SER A 1 92 ? 11.153 -16.089 -28.749 1.00 64.00 92 SER A O 1
ATOM 735 N N . LEU A 1 93 ? 12.805 -15.210 -29.983 1.00 62.56 93 LEU A N 1
ATOM 736 C CA . LEU A 1 93 ? 12.369 -13.814 -29.924 1.00 62.56 93 LEU A CA 1
ATOM 737 C C . LEU A 1 93 ? 11.112 -13.571 -30.781 1.00 62.56 93 LEU A C 1
ATOM 739 O O . LEU A 1 93 ? 10.239 -12.803 -30.382 1.00 62.56 93 LEU A O 1
ATOM 743 N N . MET A 1 94 ? 10.985 -14.263 -31.922 1.00 59.78 94 MET A N 1
ATOM 744 C CA . MET A 1 94 ? 9.810 -14.180 -32.802 1.00 59.78 94 MET A CA 1
ATOM 745 C C . MET A 1 94 ? 8.598 -14.930 -32.243 1.00 59.78 94 MET A C 1
ATOM 747 O O . MET A 1 94 ? 7.492 -14.395 -32.273 1.00 59.78 94 MET A O 1
ATOM 751 N N . GLU A 1 95 ? 8.790 -16.114 -31.656 1.00 65.50 95 GLU A N 1
ATOM 752 C CA . GLU A 1 95 ? 7.711 -16.842 -30.962 1.00 65.50 95 GLU A CA 1
ATOM 753 C C . GLU A 1 95 ? 7.154 -16.052 -29.767 1.00 65.50 95 GLU A C 1
ATOM 755 O O . GLU A 1 95 ? 5.966 -16.120 -29.457 1.00 65.50 95 GLU A O 1
ATOM 760 N N . ARG A 1 96 ? 8.006 -15.247 -29.123 1.00 62.28 96 ARG A N 1
ATOM 761 C CA . ARG A 1 96 ? 7.671 -14.422 -27.952 1.00 62.28 96 ARG A CA 1
ATOM 762 C C . ARG A 1 96 ? 7.304 -12.981 -28.309 1.00 62.28 96 ARG A C 1
ATOM 764 O O . ARG A 1 96 ? 7.050 -12.179 -27.412 1.00 62.28 96 ARG A O 1
ATOM 771 N N . ALA A 1 97 ? 7.231 -12.639 -29.598 1.00 60.41 97 ALA A N 1
ATOM 772 C CA . ALA A 1 97 ? 6.954 -11.279 -30.052 1.00 60.41 97 ALA A CA 1
ATOM 773 C C . ALA A 1 97 ? 5.592 -10.770 -29.560 1.00 60.41 97 ALA A C 1
ATOM 775 O O . ALA A 1 97 ? 5.477 -9.602 -29.210 1.00 60.41 97 ALA A O 1
ATOM 776 N N . ALA A 1 98 ? 4.575 -11.634 -29.464 1.00 64.31 98 ALA A N 1
ATOM 777 C CA . ALA A 1 98 ? 3.268 -11.258 -28.920 1.00 64.31 98 ALA A CA 1
ATOM 778 C C . ALA A 1 98 ? 3.342 -10.894 -27.425 1.00 64.31 98 ALA A C 1
ATOM 780 O O . ALA A 1 98 ? 2.773 -9.882 -27.013 1.00 64.31 98 ALA A O 1
ATOM 781 N N . ASP A 1 99 ? 4.091 -11.666 -26.633 1.00 62.44 99 ASP A N 1
ATOM 782 C CA . ASP A 1 99 ? 4.273 -11.421 -25.201 1.00 62.44 99 ASP A CA 1
ATOM 783 C C . ASP A 1 99 ? 5.106 -10.155 -24.960 1.00 62.44 99 ASP A C 1
ATOM 785 O O . ASP A 1 99 ? 4.680 -9.294 -24.188 1.00 62.44 99 ASP A O 1
ATOM 789 N N . ILE A 1 100 ? 6.212 -9.976 -25.692 1.00 62.22 100 ILE A N 1
ATOM 790 C CA . ILE A 1 100 ? 7.032 -8.753 -25.669 1.00 62.22 100 ILE A CA 1
ATOM 791 C C . ILE A 1 100 ? 6.208 -7.541 -26.114 1.00 62.22 100 ILE A C 1
ATOM 793 O O . ILE A 1 100 ? 6.232 -6.497 -25.471 1.00 62.22 100 ILE A O 1
ATOM 797 N N . MET A 1 101 ? 5.426 -7.650 -27.189 1.00 58.72 101 MET A N 1
ATOM 798 C CA . MET A 1 101 ? 4.626 -6.524 -27.676 1.00 58.72 101 MET A CA 1
ATOM 799 C C . MET A 1 101 ? 3.471 -6.184 -26.723 1.00 58.72 101 MET A C 1
ATOM 801 O O . MET A 1 101 ? 3.133 -5.011 -26.553 1.00 58.72 101 MET A O 1
ATOM 805 N N . SER A 1 102 ? 2.902 -7.183 -26.038 1.00 61.38 102 SER A N 1
ATOM 806 C CA . SER A 1 102 ? 1.922 -6.964 -24.970 1.00 61.38 102 SER A CA 1
ATOM 807 C C . SER A 1 102 ? 2.540 -6.289 -23.745 1.00 61.38 102 SER A C 1
ATOM 809 O O . SER A 1 102 ? 1.897 -5.440 -23.131 1.00 61.38 102 SER A O 1
ATOM 811 N N . SER A 1 103 ? 3.796 -6.606 -23.427 1.00 58.84 103 SER A N 1
ATOM 812 C CA . SER A 1 103 ? 4.517 -6.038 -22.295 1.00 58.84 103 SER A CA 1
ATOM 813 C C . SER A 1 103 ? 5.066 -4.635 -22.592 1.00 58.84 103 SER A C 1
ATOM 815 O O . SER A 1 103 ? 5.083 -3.787 -21.704 1.00 58.84 103 SER A O 1
ATOM 817 N N . LEU A 1 104 ? 5.381 -4.330 -23.857 1.00 51.28 104 LEU A N 1
ATOM 818 C CA . LEU A 1 104 ? 5.722 -2.986 -24.346 1.00 51.28 104 LEU A CA 1
ATOM 819 C C . LEU A 1 104 ? 4.560 -1.984 -24.234 1.00 51.28 104 LEU A C 1
ATOM 821 O O . LEU A 1 104 ? 4.797 -0.784 -24.142 1.00 51.28 104 LEU A O 1
ATOM 825 N N . ARG A 1 105 ? 3.297 -2.436 -24.182 1.00 54.66 105 ARG A N 1
ATOM 826 C CA . ARG A 1 105 ? 2.151 -1.559 -23.849 1.00 54.66 105 ARG A CA 1
ATOM 827 C C . ARG A 1 105 ? 2.055 -1.233 -22.356 1.00 54.66 105 ARG A C 1
ATOM 829 O O . ARG A 1 105 ? 1.244 -0.399 -21.962 1.00 54.66 105 ARG A O 1
ATOM 836 N N . ILE A 1 106 ? 2.876 -1.882 -21.533 1.00 57.06 106 ILE A N 1
ATOM 837 C CA . ILE A 1 106 ? 2.932 -1.750 -20.076 1.00 57.06 106 ILE A CA 1
ATOM 838 C C . ILE A 1 106 ? 4.226 -1.027 -19.693 1.00 57.06 106 ILE A C 1
ATOM 840 O O . ILE A 1 106 ? 4.895 -1.345 -18.715 1.00 57.06 106 ILE A O 1
ATOM 844 N N . VAL A 1 107 ? 4.595 -0.016 -20.478 1.00 54.47 107 VAL A N 1
ATOM 845 C CA . VAL A 1 107 ? 5.484 1.030 -19.977 1.00 54.47 107 VAL A CA 1
ATOM 846 C C . VAL A 1 107 ? 4.741 1.690 -18.813 1.00 54.47 107 VAL A C 1
ATOM 848 O O . VAL A 1 107 ? 3.573 2.052 -19.000 1.00 54.47 107 VAL A O 1
ATOM 851 N N . PRO A 1 108 ? 5.342 1.814 -17.611 1.00 54.62 108 PRO A N 1
ATOM 852 C CA . PRO A 1 108 ? 4.745 2.604 -16.545 1.00 54.62 108 PRO A CA 1
ATOM 853 C C . PRO A 1 108 ? 4.490 3.992 -17.119 1.00 54.62 108 PRO A C 1
ATOM 855 O O . PRO A 1 108 ? 5.417 4.736 -17.436 1.00 54.62 108 PRO A O 1
ATOM 858 N N . SER A 1 109 ? 3.222 4.312 -17.367 1.00 48.66 109 SER A N 1
ATOM 859 C CA . SER A 1 109 ? 2.884 5.646 -17.809 1.00 48.66 109 SER A CA 1
ATOM 860 C C . SER A 1 109 ? 3.108 6.528 -16.596 1.00 48.66 109 SER A C 1
ATOM 862 O O . SER A 1 109 ? 2.296 6.504 -15.667 1.00 48.66 109 SER A O 1
ATOM 864 N N . VAL A 1 110 ? 4.205 7.283 -16.607 1.00 51.47 110 VAL A N 1
ATOM 865 C CA . VAL A 1 110 ? 4.425 8.398 -15.689 1.00 51.47 110 VAL A CA 1
ATOM 866 C C . VAL A 1 110 ? 3.381 9.451 -16.044 1.00 51.47 110 VAL A C 1
ATOM 868 O O . VAL A 1 110 ? 3.633 10.426 -16.751 1.00 51.47 110 VAL A O 1
ATOM 871 N N . ARG A 1 111 ? 2.143 9.226 -15.610 1.00 49.78 111 ARG A N 1
ATOM 872 C CA . ARG A 1 111 ? 1.165 10.293 -15.546 1.00 49.78 111 ARG A CA 1
ATOM 873 C C . ARG A 1 111 ? 1.562 11.094 -14.327 1.00 49.78 111 ARG A C 1
ATOM 875 O O . ARG A 1 111 ? 1.191 10.738 -13.219 1.00 49.78 111 ARG A O 1
ATOM 882 N N . ARG A 1 112 ? 2.304 12.186 -14.540 1.00 49.66 112 ARG A N 1
ATOM 883 C CA . ARG A 1 112 ? 2.438 13.243 -13.534 1.00 49.66 112 ARG A CA 1
ATOM 884 C C . ARG A 1 112 ? 1.044 13.792 -13.244 1.00 49.66 112 ARG A C 1
ATOM 886 O O . ARG A 1 112 ? 0.619 14.781 -13.835 1.00 49.66 112 ARG A O 1
ATOM 893 N N . ARG A 1 113 ? 0.302 13.124 -12.366 1.00 49.19 113 ARG A N 1
ATOM 894 C CA . ARG A 1 113 ? -0.838 13.741 -11.717 1.00 49.19 113 ARG A CA 1
ATOM 895 C C . ARG A 1 113 ? -0.269 14.800 -10.790 1.00 49.19 113 ARG A C 1
ATOM 897 O O . ARG A 1 113 ? 0.475 14.496 -9.863 1.00 49.19 113 ARG A O 1
ATOM 904 N N . SER A 1 114 ? -0.643 16.043 -11.054 1.00 48.25 114 SER A N 1
ATOM 905 C CA . SER A 1 114 ? -0.820 17.027 -9.998 1.00 48.25 114 SER A CA 1
ATOM 906 C C . SER A 1 114 ? -1.957 16.492 -9.125 1.00 48.25 114 SER A C 1
ATOM 908 O O . SER A 1 114 ? -3.119 16.766 -9.409 1.00 48.25 114 SER A O 1
ATOM 910 N N . ASN A 1 115 ? -1.661 15.629 -8.153 1.00 50.56 115 ASN A N 1
ATOM 911 C CA . ASN A 1 115 ? -2.653 15.295 -7.137 1.00 50.56 115 ASN A CA 1
ATOM 912 C C . ASN A 1 115 ? -2.714 16.50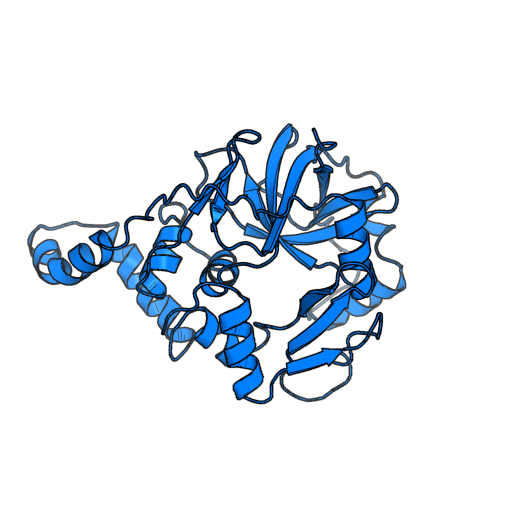3 -6.202 1.00 50.56 115 ASN A C 1
ATOM 914 O O . ASN A 1 115 ? -1.924 16.599 -5.267 1.00 50.56 115 ASN A O 1
ATOM 918 N N . SER A 1 116 ? -3.647 17.419 -6.465 1.00 52.88 116 SER A N 1
ATOM 919 C CA . SER A 1 116 ? -4.107 18.393 -5.468 1.00 52.88 116 SER A CA 1
ATOM 920 C C . SER A 1 116 ? -4.611 17.708 -4.189 1.00 52.88 116 SER A C 1
ATOM 922 O O . SER A 1 116 ? -4.686 18.347 -3.147 1.00 52.88 116 SER A O 1
ATOM 924 N N . ASP A 1 117 ? -4.896 16.403 -4.272 1.00 65.06 117 ASP A N 1
ATOM 925 C CA . ASP A 1 117 ? -5.559 15.609 -3.241 1.00 65.06 117 ASP A CA 1
ATOM 926 C C . ASP A 1 117 ? -4.602 14.601 -2.566 1.00 65.06 117 ASP A C 1
ATOM 928 O O . ASP A 1 117 ? -5.048 13.728 -1.824 1.00 65.06 117 ASP A O 1
ATOM 932 N N . LEU A 1 118 ? -3.281 14.673 -2.822 1.00 78.31 118 LEU A N 1
ATOM 933 C CA . LEU A 1 118 ? -2.320 13.822 -2.109 1.00 78.31 118 LEU A CA 1
ATOM 934 C C . LEU A 1 118 ? -2.328 14.198 -0.626 1.00 78.31 118 LEU A C 1
ATOM 936 O O . LEU A 1 118 ? -1.856 15.268 -0.241 1.00 78.31 118 LEU A O 1
ATOM 940 N N . ARG A 1 119 ? -2.797 13.280 0.216 1.00 86.50 119 ARG A N 1
ATOM 941 C CA . ARG A 1 119 ? -2.785 13.462 1.664 1.00 86.50 119 ARG A CA 1
ATOM 942 C C . ARG A 1 119 ? -1.398 13.159 2.225 1.00 86.50 119 ARG A C 1
ATOM 944 O O . ARG A 1 119 ? -1.040 11.996 2.426 1.00 86.50 119 ARG A O 1
ATOM 951 N N . ILE A 1 120 ? -0.626 14.207 2.507 1.00 88.44 120 ILE A N 1
ATOM 952 C CA . ILE A 1 120 ? 0.541 14.084 3.385 1.00 88.44 120 ILE A CA 1
ATOM 953 C C . ILE A 1 120 ? 0.016 13.871 4.804 1.00 88.44 120 ILE A C 1
ATOM 955 O O . ILE A 1 120 ? -0.784 14.657 5.307 1.00 88.44 120 ILE A O 1
ATOM 959 N N . VAL A 1 121 ? 0.420 12.764 5.417 1.00 90.31 121 VAL A N 1
ATOM 960 C CA . VAL A 1 121 ? -0.002 12.379 6.763 1.00 90.31 121 VAL A CA 1
ATOM 961 C C . VAL A 1 121 ? 1.084 12.829 7.730 1.00 90.31 121 VAL A C 1
ATOM 963 O O . VAL A 1 121 ? 2.227 12.383 7.628 1.00 90.31 121 VAL A O 1
ATOM 966 N N . ASP A 1 122 ? 0.737 13.730 8.645 1.00 91.00 122 ASP A N 1
ATOM 967 C CA . ASP A 1 122 ? 1.609 14.089 9.761 1.00 91.00 122 ASP A CA 1
ATOM 968 C C . ASP A 1 122 ? 1.613 12.995 10.841 1.00 91.00 122 ASP A C 1
ATOM 970 O O . ASP A 1 122 ? 0.865 12.011 10.789 1.00 91.00 122 ASP A O 1
ATOM 974 N N . ILE A 1 123 ? 2.498 13.143 11.823 1.00 89.62 123 ILE A N 1
ATOM 975 C CA . ILE A 1 123 ? 2.696 12.105 12.829 1.00 89.62 123 ILE A CA 1
ATOM 976 C C . ILE A 1 123 ? 1.506 11.953 13.767 1.00 89.62 123 ILE A C 1
ATOM 978 O O . ILE A 1 123 ? 1.209 10.832 14.172 1.00 89.62 123 ILE A O 1
ATOM 982 N N . ASP A 1 124 ? 0.801 13.041 14.065 1.00 90.06 124 ASP A N 1
ATOM 983 C CA . ASP A 1 124 ? -0.336 13.023 14.975 1.00 90.06 124 ASP A CA 1
ATOM 984 C C . ASP A 1 124 ? -1.520 12.325 14.301 1.00 90.06 124 ASP A C 1
ATOM 986 O O . ASP A 1 124 ? -2.169 11.464 14.894 1.00 90.06 124 ASP A O 1
ATOM 990 N N . ALA A 1 125 ? -1.762 12.626 13.024 1.00 89.44 125 ALA A N 1
ATOM 991 C CA . ALA A 1 125 ? -2.731 11.928 12.194 1.00 89.44 125 ALA A CA 1
ATOM 992 C C . ALA A 1 125 ? -2.395 10.438 12.079 1.00 89.44 125 ALA A C 1
ATOM 994 O O . ALA A 1 125 ? -3.286 9.599 12.198 1.00 89.44 125 ALA A O 1
ATOM 995 N N . PHE A 1 126 ? -1.124 10.083 11.892 1.00 91.31 126 PHE A N 1
ATOM 996 C CA . PHE A 1 126 ? -0.722 8.681 11.825 1.00 91.31 126 PHE A CA 1
ATOM 997 C C . PHE A 1 126 ? -0.857 7.951 13.163 1.00 91.31 126 PHE A C 1
ATOM 999 O O . PHE A 1 126 ? -1.341 6.820 13.185 1.00 91.31 126 PHE A O 1
ATOM 1006 N N . GLN A 1 127 ? -0.486 8.597 14.270 1.00 89.88 127 GLN A N 1
ATOM 1007 C CA . GLN A 1 127 ? -0.673 8.075 15.623 1.00 89.88 127 GLN A CA 1
ATOM 1008 C C . GLN A 1 127 ? -2.153 7.769 15.877 1.00 89.88 127 GLN A C 1
ATOM 1010 O O . GLN A 1 127 ? -2.470 6.651 16.268 1.00 89.88 127 GLN A O 1
ATOM 1015 N N . ARG A 1 128 ? -3.069 8.688 15.536 1.00 88.12 128 ARG A N 1
ATOM 1016 C CA . ARG A 1 128 ? -4.522 8.456 15.659 1.00 88.12 128 ARG A CA 1
ATOM 1017 C C . ARG A 1 128 ? -5.007 7.247 14.857 1.00 88.12 128 ARG A C 1
ATOM 1019 O O . ARG A 1 128 ? -5.783 6.434 15.359 1.00 88.12 128 ARG A O 1
ATOM 1026 N N . ILE A 1 129 ? -4.521 7.086 13.625 1.00 86.75 129 ILE A N 1
ATOM 1027 C CA . ILE A 1 129 ? -4.849 5.927 12.778 1.00 86.75 129 ILE A CA 1
ATOM 1028 C C . ILE A 1 129 ? -4.338 4.626 13.428 1.00 86.75 129 ILE A C 1
ATOM 1030 O O . ILE A 1 129 ? -5.059 3.627 13.475 1.00 86.75 129 ILE A O 1
ATOM 1034 N N . VAL A 1 130 ? -3.116 4.620 13.968 1.00 86.81 130 VAL A N 1
ATOM 1035 C CA . VAL A 1 130 ? -2.558 3.463 14.690 1.00 86.81 130 VAL A CA 1
ATOM 1036 C C . VAL A 1 130 ? -3.382 3.150 15.946 1.00 86.81 130 VAL A C 1
ATOM 1038 O O . VAL A 1 130 ? -3.771 1.994 16.141 1.00 86.81 130 VAL A O 1
ATOM 1041 N N . ASP A 1 131 ? -3.723 4.168 16.737 1.00 85.62 131 ASP A N 1
ATOM 1042 C CA . ASP A 1 131 ? -4.500 4.056 17.979 1.00 85.62 131 ASP A CA 1
ATOM 1043 C C . ASP A 1 131 ? -5.915 3.536 17.743 1.00 85.62 131 ASP A C 1
ATOM 1045 O O . ASP A 1 131 ? -6.410 2.720 18.521 1.00 85.62 131 ASP A O 1
ATOM 1049 N N . THR A 1 132 ? -6.539 3.922 16.627 1.00 83.56 132 THR A N 1
ATOM 1050 C CA . THR A 1 132 ? -7.865 3.425 16.229 1.00 83.56 132 THR A CA 1
ATOM 1051 C C . THR A 1 132 ? -7.893 1.897 16.130 1.00 83.56 132 THR A C 1
ATOM 1053 O O . THR A 1 132 ? -8.917 1.273 16.404 1.00 83.56 132 THR A O 1
ATOM 1056 N N . THR A 1 133 ? -6.767 1.271 15.773 1.00 79.12 133 THR A N 1
ATOM 1057 C CA . THR A 1 133 ? -6.683 -0.190 15.631 1.00 79.12 133 THR A CA 1
ATOM 1058 C C . THR A 1 133 ? -5.987 -0.903 16.789 1.00 79.12 133 THR A C 1
ATOM 1060 O O . THR A 1 133 ? -6.042 -2.134 16.836 1.00 79.12 133 THR A O 1
ATOM 1063 N N . ASP A 1 134 ? -5.314 -0.183 17.698 1.00 79.50 134 ASP A N 1
ATOM 1064 C CA . ASP A 1 134 ? -4.407 -0.745 18.723 1.00 79.50 134 ASP A CA 1
ATOM 1065 C C . ASP A 1 134 ? -3.381 -1.740 18.121 1.00 79.50 134 ASP A C 1
ATOM 1067 O O . ASP A 1 134 ? -2.994 -2.770 18.704 1.00 79.50 134 ASP A O 1
ATOM 1071 N N . LYS A 1 135 ? -2.995 -1.498 16.861 1.00 81.38 135 LYS A N 1
ATOM 1072 C CA . LYS A 1 135 ? -2.120 -2.370 16.077 1.00 81.38 135 LYS A CA 1
ATOM 1073 C C . LYS A 1 135 ? -1.219 -1.559 15.155 1.00 81.38 135 LYS A C 1
ATOM 1075 O O . LYS A 1 135 ? -1.640 -0.555 14.593 1.00 81.38 135 LYS A O 1
ATOM 1080 N N . PRO A 1 136 ? 0.008 -2.045 14.913 1.00 85.06 136 PRO A N 1
ATOM 1081 C CA . PRO A 1 136 ? 0.837 -1.466 13.877 1.00 85.06 136 PRO A CA 1
ATOM 1082 C C . PRO A 1 136 ? 0.213 -1.712 12.495 1.00 85.06 136 PRO A C 1
ATOM 1084 O O . PRO A 1 136 ? -0.475 -2.716 12.267 1.00 85.06 136 PRO A O 1
ATOM 1087 N N . LEU A 1 137 ? 0.493 -0.803 11.568 1.00 87.38 137 LEU A N 1
ATOM 1088 C CA . LEU A 1 137 ? -0.035 -0.807 10.207 1.00 87.38 137 LEU A CA 1
ATOM 1089 C C . LEU A 1 137 ? 1.029 -1.266 9.221 1.00 87.38 137 LEU A C 1
ATOM 1091 O O . LEU A 1 137 ? 2.218 -1.159 9.491 1.00 87.38 137 LEU A O 1
ATOM 1095 N N . ALA A 1 138 ? 0.616 -1.787 8.073 1.00 89.94 138 ALA A N 1
ATOM 1096 C CA . ALA A 1 138 ? 1.540 -2.066 6.984 1.00 89.94 138 ALA A CA 1
ATOM 1097 C C . ALA A 1 138 ? 1.681 -0.812 6.111 1.00 89.94 138 ALA A C 1
ATOM 1099 O O . ALA A 1 138 ? 0.677 -0.268 5.658 1.00 89.94 138 ALA A O 1
ATOM 1100 N N . GLY A 1 139 ? 2.915 -0.384 5.858 1.00 91.69 139 GLY A N 1
ATOM 1101 C CA . GLY A 1 139 ? 3.241 0.733 4.977 1.00 91.69 139 GLY A CA 1
ATOM 1102 C C . GLY A 1 139 ? 4.252 0.311 3.920 1.00 91.69 139 GLY A C 1
ATOM 1103 O O . GLY A 1 139 ? 5.173 -0.462 4.198 1.00 91.69 139 GLY A O 1
ATOM 1104 N N . THR A 1 140 ? 4.087 0.806 2.697 1.00 92.00 140 THR A N 1
ATOM 1105 C CA . THR A 1 140 ? 5.036 0.547 1.613 1.00 92.00 140 THR A CA 1
ATOM 1106 C C . THR A 1 140 ? 6.096 1.635 1.596 1.00 92.00 140 THR A C 1
ATOM 1108 O O . THR A 1 140 ? 5.775 2.800 1.387 1.00 92.00 140 THR A O 1
ATOM 1111 N N . VAL A 1 141 ? 7.356 1.267 1.812 1.00 91.12 141 VAL A N 1
ATOM 1112 C CA . VAL A 1 141 ? 8.461 2.227 1.909 1.00 91.12 141 VAL A CA 1
ATOM 1113 C C . VAL A 1 141 ? 9.140 2.402 0.555 1.00 91.12 141 VAL A C 1
ATOM 1115 O O . VAL A 1 141 ? 9.582 1.422 -0.047 1.00 91.12 141 VAL A O 1
ATOM 1118 N N . PHE A 1 142 ? 9.260 3.654 0.122 1.00 90.06 142 PHE A N 1
ATOM 1119 C CA . PHE A 1 142 ? 9.903 4.098 -1.109 1.00 90.06 142 PHE A CA 1
ATOM 1120 C C . PHE A 1 142 ? 11.091 5.012 -0.769 1.00 90.06 142 PHE A C 1
ATOM 1122 O O . PHE A 1 142 ? 10.884 6.142 -0.317 1.00 90.06 142 PHE A O 1
ATOM 1129 N N . PRO A 1 143 ? 12.340 4.554 -0.941 1.00 88.56 143 PRO A N 1
ATOM 1130 C CA . PRO A 1 143 ? 13.506 5.413 -0.784 1.00 88.56 143 PRO A CA 1
ATOM 1131 C C . PRO A 1 143 ? 13.640 6.396 -1.953 1.00 88.56 143 PRO A C 1
ATOM 1133 O O . PRO A 1 143 ? 13.280 6.088 -3.083 1.00 88.56 143 PRO A O 1
ATOM 1136 N N . ALA A 1 144 ? 14.221 7.572 -1.701 1.00 86.25 144 ALA A N 1
ATOM 1137 C CA . ALA A 1 144 ? 14.493 8.583 -2.735 1.00 86.25 144 ALA A CA 1
ATOM 1138 C C . ALA A 1 144 ? 15.617 8.191 -3.707 1.00 86.25 144 ALA A C 1
ATOM 1140 O O . ALA A 1 144 ? 15.919 8.923 -4.647 1.00 86.25 144 ALA A O 1
ATOM 1141 N N . ARG A 1 145 ? 16.285 7.063 -3.458 1.00 73.31 145 ARG A N 1
ATOM 1142 C CA . ARG A 1 145 ? 17.373 6.565 -4.293 1.00 73.31 145 ARG A CA 1
ATOM 1143 C C . ARG A 1 145 ? 16.820 5.754 -5.462 1.00 73.31 145 ARG A C 1
ATOM 1145 O O . ARG A 1 145 ? 16.333 4.643 -5.282 1.00 73.31 145 ARG A O 1
ATOM 1152 N N . ASP A 1 146 ? 16.956 6.332 -6.650 1.00 58.22 146 ASP A N 1
ATOM 1153 C CA . ASP A 1 146 ? 16.469 5.822 -7.941 1.00 58.22 146 ASP A CA 1
ATOM 1154 C C . ASP A 1 146 ? 17.181 4.529 -8.405 1.00 58.22 146 ASP A C 1
ATOM 1156 O O . ASP A 1 146 ? 16.682 3.779 -9.237 1.00 58.22 146 ASP A O 1
ATOM 1160 N N . ASP A 1 147 ? 18.355 4.217 -7.845 1.00 62.94 147 ASP A N 1
ATOM 1161 C CA . ASP A 1 147 ? 19.176 3.073 -8.263 1.00 62.94 147 ASP A CA 1
ATOM 1162 C C . ASP A 1 147 ? 18.690 1.723 -7.713 1.00 62.94 147 ASP A C 1
ATOM 1164 O O . ASP A 1 147 ? 19.182 0.665 -8.118 1.00 62.94 147 ASP A O 1
ATOM 1168 N N . ARG A 1 148 ? 17.721 1.734 -6.790 1.00 61.44 148 ARG A N 1
ATOM 1169 C CA . ARG A 1 148 ? 17.176 0.519 -6.189 1.00 61.44 148 ARG A CA 1
ATOM 1170 C C . ARG A 1 148 ? 15.739 0.304 -6.652 1.00 61.44 148 ARG A C 1
ATOM 1172 O O . ARG A 1 148 ? 14.855 1.043 -6.235 1.00 61.44 148 ARG A O 1
ATOM 1179 N N . PRO A 1 149 ? 15.430 -0.819 -7.322 1.00 59.03 149 PRO A N 1
ATOM 1180 C CA . PRO A 1 149 ? 14.047 -1.243 -7.568 1.00 59.03 149 PRO A CA 1
ATOM 1181 C C . PRO A 1 149 ? 13.349 -1.729 -6.280 1.00 59.03 149 PRO A C 1
ATOM 1183 O O . PRO A 1 149 ? 12.351 -2.453 -6.322 1.00 59.03 149 PRO A O 1
ATOM 1186 N N . TYR A 1 150 ? 13.908 -1.390 -5.113 1.00 62.22 150 TYR A N 1
ATOM 1187 C CA . TYR A 1 150 ? 13.441 -1.826 -3.814 1.00 62.22 150 TYR A CA 1
ATOM 1188 C C . TYR A 1 150 ? 12.496 -0.787 -3.220 1.00 62.22 150 TYR A C 1
ATOM 1190 O O . TYR A 1 150 ? 12.916 0.158 -2.559 1.00 62.22 150 TYR A O 1
ATOM 1198 N N . TRP A 1 151 ? 11.208 -1.053 -3.380 1.00 77.69 151 TRP A N 1
ATOM 1199 C CA . TRP A 1 151 ? 10.212 -0.714 -2.375 1.00 77.69 151 TRP A CA 1
ATOM 1200 C C . TRP A 1 151 ? 9.702 -2.006 -1.737 1.00 77.69 151 TRP A C 1
ATOM 1202 O O . TRP A 1 151 ? 9.687 -3.068 -2.373 1.00 77.69 151 TRP A O 1
ATOM 1212 N N . GLY A 1 152 ? 9.359 -1.939 -0.456 1.00 81.44 152 GLY A N 1
ATOM 1213 C CA . GLY A 1 152 ? 8.955 -3.096 0.336 1.00 81.44 152 GLY A CA 1
ATOM 1214 C C . GLY A 1 152 ? 7.886 -2.714 1.343 1.00 81.44 152 GLY A C 1
ATOM 1215 O O . GLY A 1 152 ? 7.834 -1.571 1.796 1.00 81.44 152 GLY A O 1
ATOM 1216 N N . VAL A 1 153 ? 7.025 -3.670 1.683 1.00 87.00 153 VAL A N 1
ATOM 1217 C CA . VAL A 1 153 ? 6.041 -3.467 2.745 1.00 87.00 153 VAL A CA 1
ATOM 1218 C C . VAL A 1 153 ? 6.691 -3.776 4.081 1.00 87.00 153 VAL A C 1
ATOM 1220 O O . VAL A 1 153 ? 7.246 -4.855 4.293 1.00 87.00 153 VAL A O 1
ATOM 1223 N N . HIS A 1 154 ? 6.594 -2.812 4.981 1.00 88.81 154 HIS A N 1
ATOM 1224 C CA . HIS A 1 154 ? 7.086 -2.897 6.337 1.00 88.81 154 HIS A CA 1
ATOM 1225 C C . HIS A 1 154 ? 5.931 -2.718 7.308 1.00 88.81 154 HIS A C 1
ATOM 1227 O O . HIS A 1 154 ? 4.974 -1.990 7.049 1.00 88.81 154 HIS A O 1
ATOM 1233 N N . VAL A 1 155 ? 6.033 -3.386 8.452 1.00 88.75 155 VAL A N 1
ATOM 1234 C CA . VAL A 1 155 ? 5.182 -3.044 9.587 1.00 88.75 155 VAL A CA 1
ATOM 1235 C C . VAL A 1 155 ? 5.678 -1.704 10.121 1.00 88.75 155 VAL A C 1
ATOM 1237 O O . VAL A 1 155 ? 6.882 -1.505 10.284 1.00 88.75 155 VAL A O 1
ATOM 1240 N N . THR A 1 156 ? 4.745 -0.802 10.376 1.00 90.19 156 THR A N 1
ATOM 1241 C CA . THR A 1 156 ? 4.967 0.561 10.840 1.00 90.19 156 THR A CA 1
ATOM 1242 C C . THR A 1 156 ? 4.163 0.827 12.101 1.00 90.19 156 THR A C 1
ATOM 1244 O O . THR A 1 156 ? 3.005 0.422 12.204 1.00 90.19 156 THR A O 1
ATOM 1247 N N . SER A 1 157 ? 4.780 1.485 13.071 1.00 88.75 157 SER A N 1
ATOM 1248 C CA . SER A 1 157 ? 4.143 1.905 14.322 1.00 88.75 157 SER A CA 1
ATOM 1249 C C . SER A 1 157 ? 4.647 3.283 14.722 1.00 88.75 157 SER A C 1
ATOM 1251 O O . SER A 1 157 ? 5.565 3.801 14.093 1.00 88.75 157 SER A O 1
ATOM 1253 N N . VAL A 1 158 ? 4.092 3.850 15.785 1.00 88.56 158 VAL A N 1
ATOM 1254 C CA . VAL A 1 158 ? 4.621 5.064 16.409 1.00 88.56 158 VAL A CA 1
ATOM 1255 C C . VAL A 1 158 ? 5.117 4.711 17.810 1.00 88.56 158 VAL A C 1
ATOM 1257 O O . VAL A 1 158 ? 4.537 3.849 18.471 1.00 88.56 158 VAL A O 1
ATOM 1260 N N . ASN A 1 159 ? 6.253 5.277 18.218 1.00 83.50 159 ASN A N 1
ATOM 1261 C CA . ASN A 1 159 ? 6.803 5.089 19.561 1.00 83.50 159 ASN A CA 1
ATOM 1262 C C . ASN A 1 159 ? 6.387 6.225 20.512 1.00 83.50 159 ASN A C 1
ATOM 1264 O O . ASN A 1 159 ? 5.841 7.239 20.091 1.00 83.50 159 ASN A O 1
ATOM 1268 N N . ALA A 1 160 ? 6.724 6.089 21.797 1.00 78.75 160 ALA A N 1
ATOM 1269 C CA . ALA A 1 160 ? 6.422 7.096 22.820 1.00 78.75 160 ALA A CA 1
ATOM 1270 C C . ALA A 1 160 ? 7.096 8.466 22.588 1.00 78.75 160 ALA A C 1
ATOM 1272 O O . ALA A 1 160 ? 6.722 9.448 23.220 1.00 78.75 160 ALA A O 1
ATOM 1273 N N . ALA A 1 161 ? 8.092 8.535 21.702 1.00 77.81 161 ALA A N 1
ATOM 1274 C CA . ALA A 1 161 ? 8.793 9.763 21.342 1.00 77.81 161 ALA A CA 1
ATOM 1275 C C . ALA A 1 161 ? 8.217 10.424 20.076 1.00 77.81 161 ALA A C 1
ATOM 1277 O O . ALA A 1 161 ? 8.916 11.230 19.461 1.00 77.81 161 ALA A O 1
ATOM 1278 N N . ASN A 1 162 ? 6.997 10.054 19.661 1.00 81.75 162 ASN A N 1
ATOM 1279 C CA . ASN A 1 162 ? 6.369 10.477 18.410 1.00 81.75 162 ASN A CA 1
ATOM 1280 C C . ASN A 1 162 ? 7.332 10.326 17.230 1.00 81.75 162 ASN A C 1
ATOM 1282 O O . ASN A 1 162 ? 7.681 11.290 16.555 1.00 81.75 162 ASN A O 1
ATOM 1286 N N . ALA A 1 163 ? 7.797 9.103 16.988 1.00 85.38 163 ALA A N 1
ATOM 1287 C CA . ALA A 1 163 ? 8.553 8.759 15.793 1.00 85.38 163 ALA A CA 1
ATOM 1288 C C . ALA A 1 163 ? 7.982 7.509 15.129 1.00 85.38 163 ALA A C 1
ATOM 1290 O O . ALA A 1 163 ? 7.583 6.556 15.805 1.00 85.38 163 ALA A O 1
ATOM 1291 N N . VAL A 1 164 ? 7.984 7.495 13.795 1.00 89.88 164 VAL A N 1
ATOM 1292 C CA . VAL A 1 164 ? 7.523 6.339 13.026 1.00 89.88 164 VAL A CA 1
ATOM 1293 C C . VAL A 1 164 ? 8.607 5.268 13.064 1.00 89.88 164 VAL A C 1
ATOM 1295 O O . VAL A 1 164 ? 9.737 5.486 12.635 1.00 89.88 164 VAL A O 1
ATOM 1298 N N . LEU A 1 165 ? 8.276 4.088 13.573 1.00 89.50 165 LEU A N 1
ATOM 1299 C CA . LEU A 1 165 ? 9.147 2.920 13.532 1.00 89.50 165 LEU A CA 1
ATOM 1300 C C . LEU A 1 165 ? 8.833 2.098 12.288 1.00 89.50 165 LEU A C 1
ATOM 1302 O O . LEU A 1 165 ? 7.688 1.709 12.081 1.00 89.50 165 LEU A O 1
ATOM 1306 N N . ILE A 1 166 ? 9.856 1.783 11.498 1.00 89.31 166 ILE A N 1
ATOM 1307 C CA . ILE A 1 166 ? 9.790 0.877 10.353 1.00 89.31 166 ILE A CA 1
ATOM 1308 C C . ILE A 1 166 ? 10.484 -0.430 10.738 1.00 89.31 166 ILE A C 1
ATOM 1310 O O . ILE A 1 166 ? 11.708 -0.512 10.889 1.00 89.31 166 ILE A O 1
ATOM 1314 N N . HIS A 1 167 ? 9.694 -1.483 10.908 1.00 85.00 167 HIS A N 1
ATOM 1315 C CA . HIS A 1 167 ? 10.176 -2.773 11.387 1.00 85.00 167 HIS A CA 1
ATOM 1316 C C . HIS A 1 167 ? 10.816 -3.592 10.259 1.00 85.00 167 HIS A C 1
ATOM 1318 O O . HIS A 1 167 ? 10.312 -3.647 9.135 1.00 85.00 167 HIS A O 1
ATOM 1324 N N . SER A 1 168 ? 11.906 -4.303 10.572 1.00 80.00 168 SER A N 1
ATOM 1325 C CA . SER A 1 168 ? 12.631 -5.175 9.626 1.00 80.00 168 SER A CA 1
ATOM 1326 C C . SER A 1 168 ? 13.135 -4.446 8.369 1.00 80.00 168 SER A C 1
ATOM 1328 O O . SER A 1 168 ? 13.147 -5.007 7.274 1.00 80.00 168 SER A O 1
ATOM 1330 N N . ALA A 1 169 ? 13.557 -3.189 8.517 1.00 78.00 169 ALA A N 1
ATOM 1331 C CA . ALA A 1 169 ? 13.970 -2.309 7.422 1.00 78.00 169 ALA A CA 1
ATOM 1332 C C . ALA A 1 169 ? 15.487 -2.297 7.171 1.00 78.00 169 ALA A C 1
ATOM 1334 O O . ALA A 1 169 ? 16.072 -1.265 6.870 1.00 78.00 169 ALA A O 1
ATOM 1335 N N . SER A 1 170 ? 16.150 -3.452 7.260 1.00 74.19 170 SER A N 1
ATOM 1336 C CA . SER A 1 170 ? 17.620 -3.557 7.183 1.00 74.19 170 SER A CA 1
ATOM 1337 C C . SER A 1 170 ? 18.253 -3.058 5.875 1.00 74.19 170 SER A C 1
ATOM 1339 O O . SER A 1 170 ? 19.467 -2.890 5.813 1.00 74.19 170 SER A O 1
ATOM 1341 N N . ARG A 1 171 ? 17.452 -2.841 4.825 1.00 77.81 171 ARG A N 1
ATOM 1342 C CA . ARG A 1 171 ? 17.907 -2.370 3.507 1.00 77.81 171 ARG A CA 1
ATOM 1343 C C . ARG A 1 171 ? 17.976 -0.846 3.382 1.00 77.81 171 ARG A C 1
ATOM 1345 O O . ARG A 1 171 ? 18.558 -0.368 2.408 1.00 77.81 171 ARG A O 1
ATOM 1352 N N . LEU A 1 172 ? 17.391 -0.118 4.329 1.00 83.62 172 LEU A N 1
ATOM 1353 C CA . LEU A 1 172 ? 17.398 1.342 4.387 1.00 83.62 172 LEU A CA 1
ATOM 1354 C C . LEU A 1 172 ? 18.590 1.830 5.223 1.00 83.62 172 LEU A C 1
ATOM 1356 O O . LEU A 1 172 ? 19.034 1.147 6.149 1.00 83.62 172 LEU A O 1
ATOM 1360 N N . ASN A 1 173 ? 19.129 3.000 4.894 1.00 85.31 173 ASN A N 1
ATOM 1361 C CA . ASN A 1 173 ? 20.313 3.562 5.543 1.00 85.31 173 ASN A CA 1
ATOM 1362 C C . ASN A 1 173 ? 19.965 4.821 6.335 1.00 85.31 173 ASN A C 1
ATOM 1364 O O . ASN A 1 173 ? 19.081 5.581 5.958 1.00 85.31 173 ASN A O 1
ATOM 1368 N N . ALA A 1 174 ? 20.719 5.097 7.400 1.00 87.00 174 ALA A N 1
ATOM 1369 C CA . ALA A 1 174 ? 20.597 6.368 8.110 1.00 87.00 174 ALA A CA 1
ATOM 1370 C C . ALA A 1 174 ? 20.889 7.556 7.171 1.00 87.00 174 ALA A C 1
ATOM 1372 O O . ALA A 1 174 ? 21.841 7.513 6.390 1.00 87.00 174 ALA A O 1
ATOM 1373 N N . GLY A 1 175 ? 20.072 8.606 7.258 1.00 87.69 175 GLY A N 1
ATOM 1374 C CA . GLY A 1 175 ? 20.100 9.774 6.375 1.00 87.69 175 GLY A CA 1
ATOM 1375 C C . GLY A 1 175 ? 19.356 9.583 5.048 1.00 87.69 175 GLY A C 1
ATOM 1376 O O . GLY A 1 175 ? 19.249 10.527 4.267 1.00 87.69 175 GLY A O 1
ATOM 1377 N N . GLU A 1 176 ? 18.832 8.387 4.769 1.00 88.62 176 GLU A N 1
ATOM 1378 C CA . GLU A 1 176 ? 18.054 8.125 3.561 1.00 88.62 176 GLU A CA 1
ATOM 1379 C C . GLU A 1 176 ? 16.670 8.774 3.673 1.00 88.62 176 GLU A C 1
ATOM 1381 O O . GLU A 1 176 ? 15.936 8.538 4.634 1.00 88.62 176 GLU A O 1
ATOM 1386 N N . ARG A 1 177 ? 16.317 9.617 2.694 1.00 91.12 177 ARG A N 1
ATOM 1387 C CA . ARG A 1 177 ? 14.973 10.195 2.590 1.00 91.12 177 ARG A CA 1
ATOM 1388 C C . ARG A 1 177 ? 14.020 9.150 2.023 1.00 91.12 177 ARG A C 1
ATOM 1390 O O . ARG A 1 177 ? 14.347 8.499 1.029 1.00 91.12 177 ARG A O 1
ATOM 1397 N N . VAL A 1 178 ? 12.856 9.005 2.639 1.00 91.94 178 VAL A N 1
ATOM 1398 C CA . VAL A 1 178 ? 11.868 7.982 2.295 1.00 91.94 178 VAL A CA 1
ATOM 1399 C C . VAL A 1 178 ? 10.457 8.564 2.285 1.00 91.94 178 VAL A C 1
ATOM 1401 O O . VAL A 1 178 ? 10.145 9.507 3.015 1.00 91.94 178 VAL A O 1
ATOM 1404 N N . ALA A 1 179 ? 9.595 7.958 1.478 1.00 92.44 179 ALA A N 1
ATOM 1405 C CA . ALA A 1 179 ? 8.151 8.088 1.579 1.00 92.44 179 ALA A CA 1
ATOM 1406 C C . ALA A 1 179 ? 7.562 6.737 1.999 1.00 92.44 179 ALA A C 1
ATOM 1408 O O . ALA A 1 179 ? 7.939 5.699 1.456 1.00 92.44 179 ALA A O 1
ATOM 1409 N N . VAL A 1 180 ? 6.640 6.730 2.954 1.00 93.56 180 VAL A N 1
ATOM 1410 C CA . VAL A 1 180 ? 5.866 5.545 3.326 1.00 93.56 180 VAL A CA 1
ATOM 1411 C C . VAL A 1 180 ? 4.447 5.748 2.834 1.00 93.56 180 VAL A C 1
ATOM 1413 O O . VAL A 1 180 ? 3.705 6.564 3.376 1.00 93.56 180 VAL A O 1
ATOM 1416 N N . ALA A 1 181 ? 4.081 5.015 1.790 1.00 92.50 181 ALA A N 1
ATOM 1417 C CA . ALA A 1 181 ? 2.734 5.034 1.257 1.00 92.50 181 ALA A CA 1
ATOM 1418 C C . ALA A 1 181 ? 1.823 4.098 2.052 1.00 92.50 181 ALA A C 1
ATOM 1420 O O . ALA A 1 181 ? 2.169 2.941 2.327 1.00 92.50 181 ALA A O 1
ATOM 1421 N N . LEU A 1 182 ? 0.639 4.604 2.367 1.00 92.38 182 LEU A N 1
ATOM 1422 C CA . LEU A 1 182 ? -0.456 3.874 2.977 1.00 92.38 182 LEU A CA 1
ATOM 1423 C C . LEU A 1 182 ? -1.499 3.579 1.895 1.00 92.38 182 LEU A C 1
ATOM 1425 O O . LEU A 1 182 ? -1.914 4.475 1.159 1.00 92.38 182 LEU A O 1
ATOM 1429 N N . GLY A 1 183 ? -1.894 2.311 1.797 1.00 90.81 183 GLY A N 1
ATOM 1430 C CA . GLY A 1 183 ? -2.914 1.866 0.850 1.00 90.81 183 GLY A CA 1
ATOM 1431 C C . GLY A 1 183 ? -2.523 2.014 -0.627 1.00 90.81 183 GLY A C 1
ATOM 1432 O O . GLY A 1 183 ? -1.358 1.845 -0.998 1.00 90.81 183 GLY A O 1
ATOM 1433 N N . GLY A 1 184 ? -3.515 2.274 -1.477 1.00 89.38 184 GLY A N 1
ATOM 1434 C CA . GLY A 1 184 ? -3.374 2.355 -2.935 1.00 89.38 184 GLY A CA 1
ATOM 1435 C C . GLY A 1 184 ? -3.642 1.058 -3.703 1.00 89.38 184 GLY A C 1
ATOM 1436 O O . GLY A 1 184 ? -4.477 0.250 -3.308 1.00 89.38 184 GLY A O 1
ATOM 1437 N N . ASP A 1 185 ? -2.986 0.863 -4.857 1.00 89.25 185 ASP A N 1
ATOM 1438 C CA . ASP A 1 185 ? -3.285 -0.275 -5.743 1.00 89.25 185 ASP A CA 1
ATOM 1439 C C . ASP A 1 185 ? -3.117 -1.628 -5.011 1.00 89.25 185 ASP A C 1
ATOM 1441 O O . ASP A 1 185 ? -1.991 -1.990 -4.646 1.00 89.25 185 ASP A O 1
ATOM 1445 N N . PRO A 1 186 ? -4.186 -2.431 -4.847 1.00 92.12 186 PRO A N 1
ATOM 1446 C CA . PRO A 1 186 ? -4.115 -3.715 -4.149 1.00 92.12 186 PRO A CA 1
ATOM 1447 C C . PRO A 1 186 ? -3.152 -4.707 -4.821 1.00 92.12 186 PRO A C 1
ATOM 1449 O O . PRO A 1 186 ? -2.513 -5.509 -4.135 1.00 92.12 186 PRO A O 1
ATOM 1452 N N . ALA A 1 187 ? -2.997 -4.647 -6.148 1.00 90.88 187 ALA A N 1
ATOM 1453 C CA . ALA A 1 187 ? -2.035 -5.469 -6.870 1.00 90.88 187 ALA A CA 1
ATOM 1454 C C . ALA A 1 187 ? -0.600 -5.041 -6.541 1.00 90.88 187 ALA A C 1
ATOM 1456 O O . ALA A 1 187 ? 0.263 -5.898 -6.359 1.00 90.88 187 ALA A O 1
ATOM 1457 N N . ALA A 1 188 ? -0.346 -3.731 -6.429 1.00 89.06 188 ALA A N 1
ATOM 1458 C CA . ALA A 1 188 ? 0.964 -3.210 -6.048 1.00 89.06 188 ALA A CA 1
ATOM 1459 C C . ALA A 1 188 ? 1.301 -3.589 -4.600 1.00 89.06 188 ALA A C 1
ATOM 1461 O O . ALA A 1 188 ? 2.377 -4.131 -4.351 1.00 89.06 188 ALA A O 1
ATOM 1462 N N . LEU A 1 189 ? 0.362 -3.405 -3.668 1.00 90.69 189 LEU A N 1
ATOM 1463 C CA . LEU A 1 189 ? 0.541 -3.782 -2.264 1.00 90.69 189 LEU A CA 1
ATOM 1464 C C . LEU A 1 189 ? 0.950 -5.252 -2.109 1.00 90.69 189 LEU A C 1
ATOM 1466 O O . LEU A 1 189 ? 1.879 -5.560 -1.364 1.00 90.69 189 LEU A O 1
ATOM 1470 N N . ILE A 1 190 ? 0.317 -6.165 -2.852 1.00 88.38 190 ILE A N 1
ATOM 1471 C CA . ILE A 1 190 ? 0.696 -7.583 -2.817 1.00 88.38 190 ILE A CA 1
ATOM 1472 C C . ILE A 1 190 ? 2.001 -7.854 -3.569 1.00 88.38 190 ILE A C 1
ATOM 1474 O O . ILE A 1 190 ? 2.838 -8.613 -3.080 1.00 88.38 190 ILE A O 1
ATOM 1478 N N . ALA A 1 191 ? 2.225 -7.225 -4.725 1.00 86.12 191 ALA A N 1
ATOM 1479 C CA . ALA A 1 191 ? 3.461 -7.387 -5.493 1.00 86.12 191 ALA A CA 1
ATOM 1480 C C . ALA A 1 191 ? 4.717 -6.932 -4.726 1.00 86.12 191 ALA A C 1
ATOM 1482 O O . ALA A 1 191 ? 5.816 -7.442 -4.967 1.00 86.12 191 ALA A O 1
ATOM 1483 N N . ALA A 1 192 ? 4.560 -6.028 -3.758 1.00 85.12 192 ALA A N 1
ATOM 1484 C CA . ALA A 1 192 ? 5.602 -5.623 -2.819 1.00 85.12 192 ALA A CA 1
ATOM 1485 C C . ALA A 1 192 ? 6.203 -6.801 -2.036 1.00 85.12 192 ALA A C 1
ATOM 1487 O O . ALA A 1 192 ? 7.403 -6.822 -1.760 1.00 85.12 192 ALA A O 1
ATOM 1488 N N . PHE A 1 193 ? 5.368 -7.784 -1.685 1.00 83.62 193 PHE A N 1
ATOM 1489 C CA . PHE A 1 193 ? 5.763 -8.966 -0.920 1.00 83.62 193 PHE A CA 1
ATOM 1490 C C . PHE A 1 193 ? 6.377 -10.065 -1.787 1.00 83.62 193 PHE A C 1
ATOM 1492 O O . PHE A 1 193 ? 6.952 -11.016 -1.256 1.00 83.62 193 PHE A O 1
ATOM 1499 N N . LEU A 1 194 ? 6.258 -9.968 -3.113 1.00 82.31 194 LEU A N 1
ATOM 1500 C CA . LEU A 1 194 ? 6.751 -11.014 -3.997 1.00 82.31 194 LEU A CA 1
ATOM 1501 C C . LEU A 1 194 ? 8.288 -11.012 -4.042 1.00 82.31 194 LEU A C 1
ATOM 1503 O O . LEU A 1 194 ? 8.904 -9.938 -4.110 1.00 82.31 194 LEU A O 1
ATOM 1507 N N . PRO A 1 195 ? 8.927 -12.197 -4.031 1.00 79.19 195 PRO A N 1
ATOM 1508 C CA . PRO A 1 195 ? 10.375 -12.339 -4.136 1.00 79.19 195 PRO A CA 1
ATOM 1509 C C . PRO A 1 195 ? 10.819 -12.141 -5.593 1.00 79.19 195 PRO A C 1
ATOM 1511 O O . PRO A 1 195 ? 11.216 -13.078 -6.277 1.00 79.19 195 PRO A O 1
ATOM 1514 N N . LEU A 1 196 ? 10.700 -10.910 -6.085 1.00 79.44 196 LEU A N 1
ATOM 1515 C CA . LEU A 1 196 ? 11.109 -10.548 -7.437 1.00 79.44 196 LEU A CA 1
ATOM 1516 C C . LEU A 1 196 ? 12.632 -10.337 -7.497 1.00 79.44 196 LEU A C 1
ATOM 1518 O O . LEU A 1 196 ? 13.199 -9.748 -6.568 1.00 79.44 196 LEU A O 1
ATOM 1522 N N . PRO A 1 197 ? 13.301 -10.783 -8.575 1.00 79.00 197 PRO A N 1
ATOM 1523 C CA . PRO A 1 197 ? 14.698 -10.449 -8.829 1.00 79.00 197 PRO A CA 1
ATOM 1524 C C . PRO A 1 197 ? 14.917 -8.942 -8.942 1.00 79.00 197 PRO A C 1
ATOM 1526 O O . PRO A 1 197 ? 14.032 -8.205 -9.370 1.00 79.00 197 PRO A O 1
ATOM 1529 N N . SER A 1 198 ? 16.128 -8.484 -8.619 1.00 77.62 198 SER A N 1
ATOM 1530 C CA . SER A 1 198 ? 16.494 -7.064 -8.713 1.00 77.62 198 SER A CA 1
ATOM 1531 C C . SER A 1 198 ? 16.455 -6.516 -10.141 1.00 77.62 198 SER A C 1
ATOM 1533 O O . SER A 1 198 ? 16.374 -5.309 -10.312 1.00 77.62 198 SER A O 1
ATOM 1535 N N . SER A 1 199 ? 16.492 -7.364 -11.169 1.00 75.19 199 SER A N 1
ATOM 1536 C CA . SER A 1 199 ? 16.337 -6.944 -12.566 1.00 75.19 199 SER A CA 1
ATOM 1537 C C . SER A 1 199 ? 14.898 -6.567 -12.932 1.00 75.19 199 SER A C 1
ATOM 1539 O O . SER A 1 199 ? 14.683 -5.901 -13.942 1.00 75.19 199 SER A O 1
ATOM 1541 N N . VAL A 1 200 ? 13.905 -6.979 -12.136 1.00 78.69 200 VAL A N 1
ATOM 1542 C CA . VAL A 1 200 ? 12.489 -6.750 -12.428 1.00 78.69 200 VAL A CA 1
ATOM 1543 C C . VAL A 1 200 ? 11.950 -5.647 -11.531 1.00 78.69 200 VAL A C 1
ATOM 1545 O O . VAL A 1 200 ? 11.759 -5.828 -10.328 1.00 78.69 200 VAL A O 1
ATOM 1548 N N . HIS A 1 201 ? 11.626 -4.504 -12.132 1.00 80.06 201 HIS A N 1
ATOM 1549 C CA . HIS A 1 201 ? 10.963 -3.432 -11.404 1.00 80.06 201 HIS A CA 1
ATOM 1550 C C . HIS A 1 201 ? 9.546 -3.859 -10.997 1.00 80.06 201 HIS A C 1
ATOM 1552 O O . HIS A 1 201 ? 8.731 -4.262 -11.834 1.00 80.06 201 HIS A O 1
ATOM 1558 N N . ARG A 1 202 ? 9.217 -3.741 -9.707 1.00 84.81 202 ARG A N 1
ATOM 1559 C CA . ARG A 1 202 ? 7.942 -4.238 -9.167 1.00 84.81 202 ARG A CA 1
ATOM 1560 C C . ARG A 1 202 ? 6.726 -3.597 -9.837 1.00 84.81 202 ARG A C 1
ATOM 1562 O O . ARG A 1 202 ? 5.772 -4.301 -10.128 1.00 84.81 202 ARG A O 1
ATOM 1569 N N . SER A 1 203 ? 6.762 -2.299 -10.153 1.00 82.25 203 SER A N 1
ATOM 1570 C CA . SER A 1 203 ? 5.636 -1.619 -10.819 1.00 82.25 203 SER A CA 1
ATOM 1571 C C . SER A 1 203 ? 5.363 -2.173 -12.220 1.00 82.25 203 SER A C 1
ATOM 1573 O O . SER A 1 203 ? 4.208 -2.256 -12.636 1.00 82.25 203 SER A O 1
ATOM 1575 N N . TYR A 1 204 ? 6.414 -2.601 -12.927 1.00 81.81 204 TYR A N 1
ATOM 1576 C CA . TYR A 1 204 ? 6.271 -3.265 -14.219 1.00 81.81 204 TYR A CA 1
ATOM 1577 C C . TYR A 1 204 ? 5.659 -4.655 -14.046 1.00 81.81 204 TYR A C 1
ATOM 1579 O O . TYR A 1 204 ? 4.672 -4.967 -14.706 1.00 81.81 204 TYR A O 1
ATOM 1587 N N . PHE A 1 205 ? 6.172 -5.452 -13.099 1.00 84.12 205 PHE A N 1
ATOM 1588 C CA . PHE A 1 205 ? 5.594 -6.758 -12.775 1.00 84.12 205 PHE A CA 1
ATOM 1589 C C . PHE A 1 205 ? 4.107 -6.647 -12.412 1.00 84.12 205 PHE A C 1
ATOM 1591 O O . PHE A 1 205 ? 3.282 -7.368 -12.970 1.00 84.12 205 PHE A O 1
ATOM 1598 N N . THR A 1 206 ? 3.748 -5.707 -11.532 1.00 86.81 206 THR A N 1
ATOM 1599 C CA . THR A 1 206 ? 2.360 -5.424 -11.147 1.00 86.81 206 THR A CA 1
ATOM 1600 C C . THR A 1 206 ? 1.511 -5.089 -12.363 1.00 86.81 206 THR A C 1
ATOM 1602 O O . THR A 1 206 ? 0.435 -5.662 -12.542 1.00 86.81 206 THR A O 1
ATOM 1605 N N . GLY A 1 207 ? 1.994 -4.182 -13.217 1.00 86.19 207 GLY A N 1
ATOM 1606 C CA . GLY A 1 207 ? 1.256 -3.758 -14.396 1.00 86.19 207 GLY A CA 1
ATOM 1607 C C . GLY A 1 207 ? 1.049 -4.887 -15.401 1.00 86.19 207 GLY A C 1
ATOM 1608 O O . GLY A 1 207 ? -0.042 -5.033 -15.953 1.00 86.19 207 GLY A O 1
ATOM 1609 N N . TRP A 1 208 ? 2.072 -5.719 -15.583 1.00 84.62 208 TRP A N 1
ATOM 1610 C CA . TRP A 1 208 ? 2.034 -6.901 -16.432 1.00 84.62 208 TRP A CA 1
ATOM 1611 C C . TRP A 1 208 ? 1.051 -7.946 -15.913 1.00 84.62 208 TRP A C 1
ATOM 1613 O O . TRP A 1 208 ? 0.211 -8.443 -16.666 1.00 84.62 208 TRP A O 1
ATOM 1623 N N . LEU A 1 209 ? 1.068 -8.200 -14.605 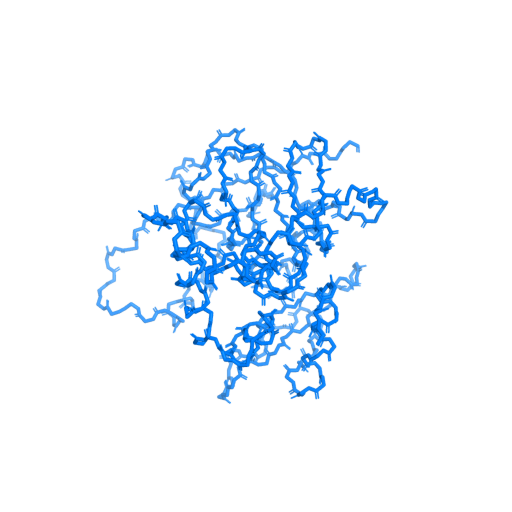1.00 84.50 209 LEU A N 1
ATOM 1624 C CA . LEU A 1 209 ? 0.171 -9.148 -13.961 1.00 84.50 209 LEU A CA 1
ATOM 1625 C C . LEU A 1 209 ? -1.305 -8.760 -14.133 1.00 84.50 209 LEU A C 1
ATOM 1627 O O . LEU A 1 209 ? -2.124 -9.601 -14.510 1.00 84.50 209 LEU A O 1
ATOM 1631 N N . ARG A 1 210 ? -1.628 -7.482 -13.915 1.00 84.12 210 ARG A N 1
ATOM 1632 C CA . ARG A 1 210 ? -2.997 -6.946 -13.990 1.00 84.12 210 ARG A CA 1
ATOM 1633 C C . ARG A 1 210 ? -3.392 -6.420 -15.377 1.00 84.12 210 ARG A C 1
ATOM 1635 O O . ARG A 1 210 ? -4.480 -5.876 -15.546 1.00 84.12 210 ARG A O 1
ATOM 1642 N N . LYS A 1 211 ? -2.497 -6.550 -16.366 1.00 83.88 211 LYS A N 1
ATOM 1643 C CA . LYS A 1 211 ? -2.648 -6.050 -17.747 1.00 83.88 211 LYS A CA 1
ATOM 1644 C C . LYS A 1 211 ? -2.976 -4.548 -17.836 1.00 83.88 211 LYS A C 1
ATOM 1646 O O . LYS A 1 211 ? -3.665 -4.114 -18.758 1.00 83.88 211 LYS A O 1
ATOM 1651 N N . ARG A 1 212 ? -2.492 -3.750 -16.881 1.00 84.38 212 ARG A N 1
ATOM 1652 C CA . ARG A 1 212 ? -2.685 -2.292 -16.823 1.00 84.38 212 ARG A CA 1
ATOM 1653 C C . ARG A 1 212 ? -1.476 -1.623 -16.160 1.00 84.38 212 ARG A C 1
ATOM 1655 O O . ARG A 1 212 ? -1.166 -1.994 -15.030 1.00 84.38 21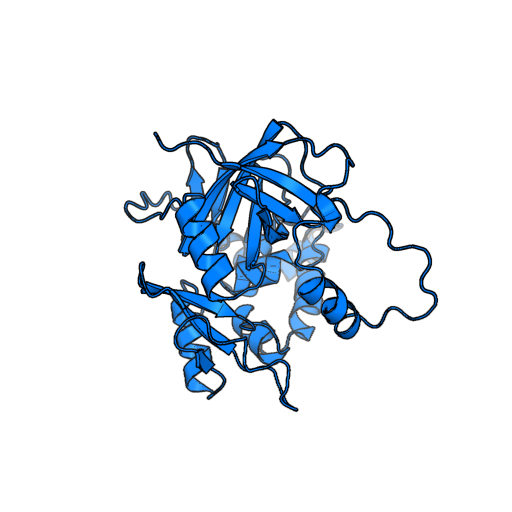2 ARG A O 1
ATOM 1662 N N . PRO A 1 213 ? -0.836 -0.610 -16.776 1.00 83.94 213 PRO A N 1
ATOM 1663 C CA . PRO A 1 213 ? 0.290 0.105 -16.171 1.00 83.94 213 PRO A CA 1
ATOM 1664 C C . PRO A 1 213 ? -0.029 0.617 -14.765 1.00 83.94 213 PRO A C 1
ATOM 1666 O O . PRO A 1 213 ? -1.145 1.076 -14.517 1.00 83.94 213 PRO A O 1
ATOM 1669 N N . VAL A 1 214 ? 0.928 0.543 -13.841 1.00 83.31 214 VAL A N 1
ATOM 1670 C CA . VAL A 1 214 ? 0.826 1.256 -12.558 1.00 83.31 214 VAL A CA 1
ATOM 1671 C C . VAL A 1 214 ? 1.067 2.735 -12.841 1.00 83.31 214 VAL A C 1
ATOM 1673 O O . VAL A 1 214 ? 2.125 3.100 -13.347 1.00 83.31 214 VAL A O 1
ATOM 1676 N N . GLU A 1 215 ? 0.066 3.565 -12.563 1.00 83.50 215 GLU A N 1
ATOM 1677 C CA . GLU A 1 215 ? 0.207 5.019 -12.628 1.00 83.50 215 GLU A CA 1
ATOM 1678 C C . GLU A 1 215 ? 1.049 5.460 -11.431 1.00 83.50 215 GLU A C 1
ATOM 1680 O O . GLU A 1 215 ? 0.749 5.086 -10.297 1.00 83.50 215 GLU A O 1
ATOM 1685 N N . THR A 1 216 ? 2.110 6.219 -11.678 1.00 82.56 216 THR A N 1
ATOM 1686 C CA . THR A 1 216 ? 3.030 6.701 -10.645 1.00 82.56 216 THR A CA 1
ATOM 1687 C C . THR A 1 216 ? 2.984 8.216 -10.534 1.00 82.56 216 THR A C 1
ATOM 1689 O O . THR A 1 216 ? 2.650 8.920 -11.486 1.00 82.56 216 THR A O 1
ATOM 1692 N N . MET A 1 217 ? 3.326 8.727 -9.358 1.00 82.38 217 MET A N 1
ATOM 1693 C CA . MET A 1 217 ? 3.546 10.142 -9.106 1.00 82.38 217 MET A CA 1
ATOM 1694 C C . MET A 1 217 ? 4.882 10.344 -8.400 1.00 82.38 217 MET A C 1
ATOM 1696 O O . MET A 1 217 ? 5.394 9.433 -7.752 1.00 82.38 217 MET A O 1
ATOM 1700 N N . ARG A 1 218 ? 5.438 11.550 -8.521 1.00 82.38 218 ARG A N 1
ATOM 1701 C CA . ARG A 1 218 ? 6.732 11.906 -7.942 1.00 82.38 218 ARG A CA 1
ATOM 1702 C C . ARG A 1 218 ? 6.590 13.098 -7.008 1.00 82.38 218 ARG A C 1
ATOM 1704 O O . ARG A 1 218 ? 6.067 14.131 -7.425 1.00 82.38 218 ARG A O 1
ATOM 1711 N N . LEU A 1 219 ? 7.094 12.958 -5.786 1.00 84.00 219 LEU A N 1
ATOM 1712 C CA . LEU A 1 219 ? 7.328 14.082 -4.884 1.00 84.00 219 LEU A CA 1
ATOM 1713 C C . LEU A 1 219 ? 8.590 14.836 -5.317 1.00 84.00 219 LEU A C 1
ATOM 1715 O O . LEU A 1 219 ? 9.549 14.247 -5.821 1.00 84.00 219 LEU A O 1
ATOM 1719 N N . SER A 1 220 ? 8.569 16.159 -5.171 1.00 82.38 220 SER A N 1
ATOM 1720 C CA . SER A 1 220 ? 9.724 17.017 -5.451 1.00 82.38 220 SER A CA 1
ATOM 1721 C C . SER A 1 220 ? 10.749 16.939 -4.327 1.00 82.38 220 SER A C 1
ATOM 1723 O O . SER A 1 220 ? 11.933 16.734 -4.594 1.00 82.38 220 SER A O 1
ATOM 1725 N N . ASP A 1 221 ? 10.282 17.057 -3.085 1.00 81.44 221 ASP A N 1
ATOM 1726 C CA . ASP A 1 221 ? 11.079 16.851 -1.886 1.00 81.44 221 ASP A CA 1
ATOM 1727 C C . ASP A 1 221 ? 10.342 15.910 -0.921 1.00 81.44 221 ASP A C 1
ATOM 1729 O O . ASP A 1 221 ? 9.284 16.272 -0.404 1.00 81.44 221 ASP A O 1
ATOM 1733 N N . PRO A 1 222 ? 10.852 14.690 -0.693 1.00 81.94 222 PRO A N 1
ATOM 1734 C CA . PRO A 1 222 ? 12.020 14.074 -1.305 1.00 81.94 222 PRO A CA 1
ATOM 1735 C C . PRO A 1 222 ? 11.712 13.649 -2.741 1.00 81.94 222 PRO A C 1
ATOM 1737 O O . PRO A 1 222 ? 10.564 13.387 -3.086 1.00 81.94 222 PRO A O 1
ATOM 1740 N N . ALA A 1 223 ? 12.749 13.536 -3.570 1.00 86.12 223 ALA A N 1
ATOM 1741 C CA . ALA A 1 223 ? 12.647 13.109 -4.963 1.00 86.12 223 ALA A CA 1
ATOM 1742 C C . ALA A 1 223 ? 12.297 11.608 -5.098 1.00 86.12 223 ALA A C 1
ATOM 1744 O O . ALA A 1 223 ? 13.099 10.826 -5.596 1.00 86.12 223 ALA A O 1
ATOM 1745 N N . VAL A 1 224 ? 11.112 11.208 -4.635 1.00 86.19 224 VAL A N 1
ATOM 1746 C CA . VAL A 1 224 ? 10.629 9.821 -4.566 1.00 86.19 224 VAL A CA 1
ATOM 1747 C C . VAL A 1 224 ? 9.473 9.626 -5.539 1.00 86.19 224 VAL A C 1
ATOM 1749 O O . VAL A 1 224 ? 8.579 10.469 -5.615 1.00 86.19 224 VAL A O 1
ATOM 1752 N N . GLU A 1 225 ? 9.462 8.494 -6.240 1.00 84.75 225 GLU A N 1
ATOM 1753 C CA . GLU A 1 225 ? 8.352 8.053 -7.085 1.00 84.75 225 GLU A CA 1
ATOM 1754 C C . GLU A 1 225 ? 7.614 6.862 -6.452 1.00 84.75 225 GLU A C 1
ATOM 1756 O O . GLU A 1 225 ? 8.233 5.913 -5.971 1.00 84.75 225 GLU A O 1
ATOM 1761 N N . PHE A 1 226 ? 6.282 6.910 -6.443 1.00 86.00 226 PHE A N 1
ATOM 1762 C CA . PHE A 1 226 ? 5.406 5.874 -5.880 1.00 86.00 226 PHE A CA 1
ATOM 1763 C C . PHE A 1 226 ? 4.065 5.825 -6.640 1.00 86.00 226 PHE A C 1
ATOM 1765 O O . PHE A 1 226 ? 3.803 6.702 -7.467 1.00 86.00 226 PHE A O 1
ATOM 1772 N N . PRO A 1 227 ? 3.209 4.802 -6.437 1.00 86.94 227 PRO A N 1
ATOM 1773 C CA . PRO A 1 227 ? 1.905 4.726 -7.101 1.00 86.94 227 PRO A CA 1
ATOM 1774 C C . PRO A 1 227 ? 1.033 5.969 -6.852 1.00 86.94 227 PRO A C 1
ATOM 1776 O O . PRO A 1 227 ? 0.929 6.451 -5.732 1.00 86.94 227 PRO A O 1
ATOM 1779 N N . ALA A 1 228 ? 0.381 6.491 -7.889 1.00 86.19 228 ALA A N 1
ATOM 1780 C CA . ALA A 1 228 ? -0.372 7.749 -7.827 1.00 86.19 228 ALA A CA 1
ATOM 1781 C C . ALA A 1 228 ? -1.702 7.659 -7.057 1.00 86.19 228 ALA A C 1
ATOM 1783 O O . ALA A 1 228 ? -2.316 8.680 -6.762 1.00 86.19 228 ALA A O 1
ATOM 1784 N N . ASN A 1 229 ? -2.174 6.446 -6.783 1.00 87.25 229 ASN A N 1
ATOM 1785 C CA . ASN A 1 229 ? -3.470 6.166 -6.172 1.00 87.25 229 ASN A CA 1
ATOM 1786 C C . ASN A 1 229 ? -3.368 5.802 -4.684 1.00 87.25 229 ASN A C 1
ATOM 1788 O O . ASN A 1 229 ? -4.259 5.138 -4.175 1.00 87.25 229 ASN A O 1
ATOM 1792 N N . VAL A 1 230 ? -2.268 6.159 -4.019 1.00 90.00 230 VAL A N 1
ATOM 1793 C CA . VAL A 1 230 ? -2.081 5.940 -2.577 1.00 90.00 230 VAL A CA 1
ATOM 1794 C C . VAL A 1 230 ? -3.042 6.809 -1.766 1.00 90.00 230 VAL A C 1
ATOM 1796 O O . VAL A 1 230 ? -3.312 7.948 -2.141 1.00 90.00 230 VAL A O 1
ATOM 1799 N N . ASP A 1 231 ? -3.519 6.283 -0.640 1.00 89.88 231 ASP A N 1
ATOM 1800 C CA . ASP A 1 231 ? -4.538 6.943 0.190 1.00 89.88 231 ASP A CA 1
ATOM 1801 C C . ASP A 1 231 ? -3.924 7.997 1.129 1.00 89.88 231 ASP A C 1
ATOM 1803 O O . ASP A 1 231 ? -4.571 8.963 1.535 1.00 89.88 231 ASP A O 1
ATOM 1807 N N . GLY A 1 232 ? -2.645 7.827 1.467 1.00 90.81 232 GLY A N 1
ATOM 1808 C CA . GLY A 1 232 ? -1.866 8.792 2.231 1.00 90.81 232 GLY A CA 1
ATOM 1809 C C . GLY A 1 232 ? -0.379 8.469 2.209 1.00 90.81 232 GLY A C 1
ATOM 1810 O O . GLY A 1 232 ? 0.021 7.331 1.952 1.00 90.81 232 GLY A O 1
ATOM 1811 N N . VAL A 1 233 ? 0.455 9.474 2.465 1.00 92.75 233 VAL A N 1
ATOM 1812 C CA . VAL A 1 233 ? 1.914 9.323 2.454 1.00 92.75 233 VAL A CA 1
ATOM 1813 C C . VAL A 1 233 ? 2.536 10.004 3.662 1.00 92.75 233 VAL A C 1
ATOM 1815 O O . VAL A 1 233 ? 2.303 11.182 3.916 1.00 92.75 233 VAL A O 1
ATOM 1818 N N . LEU A 1 234 ? 3.378 9.262 4.374 1.00 94.12 234 LEU A N 1
ATOM 1819 C CA . LEU A 1 234 ? 4.290 9.794 5.382 1.00 94.12 234 LEU A CA 1
ATOM 1820 C C . LEU A 1 234 ? 5.622 10.093 4.707 1.00 94.12 234 LEU A C 1
ATOM 1822 O O . LEU A 1 234 ? 6.133 9.264 3.955 1.00 94.12 234 LEU A O 1
ATOM 1826 N N . VAL A 1 235 ? 6.222 11.239 4.995 1.00 93.50 235 VAL A N 1
ATOM 1827 C CA . VAL A 1 235 ? 7.462 11.661 4.340 1.00 93.50 235 VAL A CA 1
ATOM 1828 C C . VAL A 1 235 ? 8.496 12.023 5.391 1.00 93.50 235 VAL A C 1
ATOM 1830 O O . VAL A 1 235 ? 8.178 12.736 6.338 1.00 93.50 235 VAL A O 1
ATOM 1833 N N . GLY A 1 236 ? 9.728 11.533 5.250 1.00 91.81 236 GLY A N 1
ATOM 1834 C CA . GLY A 1 236 ? 10.744 11.757 6.270 1.00 91.81 236 GLY A CA 1
ATOM 1835 C C . GLY A 1 236 ? 12.115 11.175 5.960 1.00 91.81 236 GLY A C 1
ATOM 1836 O O . GLY A 1 236 ? 12.421 10.793 4.829 1.00 91.81 236 GLY A O 1
ATOM 1837 N N . VAL A 1 237 ? 12.953 11.121 6.992 1.00 91.31 237 VAL A N 1
ATOM 1838 C CA . VAL A 1 237 ? 14.341 10.648 6.920 1.00 91.31 237 VAL A CA 1
ATOM 1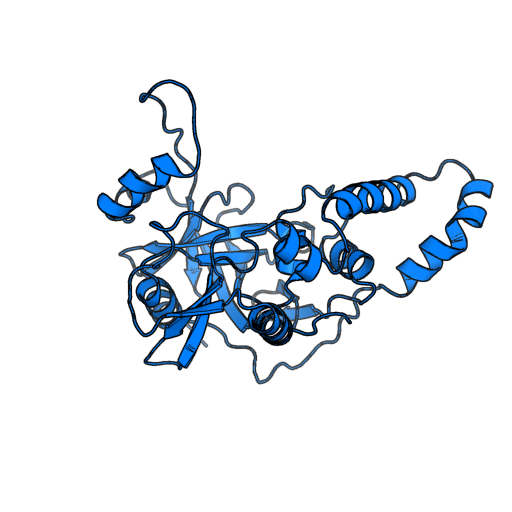839 C C . VAL A 1 237 ? 14.548 9.508 7.899 1.00 91.31 237 VAL A C 1
ATOM 1841 O O . VAL A 1 237 ? 14.090 9.561 9.039 1.00 91.31 237 VAL A O 1
ATOM 1844 N N . ILE A 1 238 ? 15.266 8.483 7.453 1.00 90.81 238 ILE A N 1
ATOM 1845 C CA . ILE A 1 238 ? 15.677 7.373 8.303 1.00 90.81 238 ILE A CA 1
ATOM 1846 C C . ILE A 1 238 ? 16.760 7.834 9.277 1.00 90.81 238 ILE A C 1
ATOM 1848 O O . ILE A 1 238 ? 17.823 8.313 8.881 1.00 90.81 238 ILE A O 1
ATOM 1852 N N . GLU A 1 239 ? 16.517 7.622 10.560 1.00 87.69 239 GLU A N 1
ATOM 1853 C CA . GLU A 1 239 ? 17.470 7.842 11.637 1.00 87.69 239 GLU A CA 1
ATOM 1854 C C . GLU A 1 239 ? 18.162 6.536 12.028 1.00 87.69 239 GLU A C 1
ATOM 1856 O O . GLU A 1 239 ? 17.593 5.439 11.979 1.00 87.69 239 GLU A O 1
ATOM 1861 N N . ARG A 1 240 ? 19.425 6.650 12.450 1.00 69.88 240 ARG A N 1
ATOM 1862 C CA . ARG A 1 240 ? 20.141 5.520 13.035 1.00 69.88 240 ARG A CA 1
ATOM 1863 C C . ARG A 1 240 ? 19.572 5.265 14.428 1.00 69.88 240 ARG A C 1
ATOM 1865 O O . ARG A 1 240 ? 19.803 6.053 15.335 1.00 69.88 240 ARG A O 1
ATOM 1872 N N . VAL A 1 241 ? 18.907 4.130 14.600 1.00 62.09 241 VAL A N 1
ATOM 1873 C CA . VAL A 1 241 ? 18.579 3.611 15.930 1.00 62.09 241 VAL A CA 1
ATOM 1874 C C . VAL A 1 241 ? 19.818 2.872 16.428 1.00 62.09 241 VAL A C 1
ATOM 1876 O O . VAL A 1 241 ? 20.170 1.819 15.891 1.00 62.09 241 VAL A O 1
ATOM 1879 N N . THR A 1 242 ? 20.543 3.448 17.389 1.00 46.06 242 THR A N 1
ATOM 1880 C CA . THR A 1 242 ? 21.491 2.663 18.188 1.00 46.06 242 THR A CA 1
ATOM 1881 C C . THR A 1 242 ? 20.677 1.639 18.976 1.00 46.06 242 THR A C 1
ATOM 1883 O O . THR A 1 242 ? 19.532 1.901 19.339 1.00 46.06 242 THR A O 1
ATOM 1886 N N . ALA A 1 243 ? 21.193 0.416 19.121 1.00 43.59 243 ALA A N 1
ATOM 1887 C CA . ALA A 1 243 ? 20.477 -0.714 19.717 1.00 43.59 243 ALA A CA 1
ATOM 1888 C C . ALA A 1 243 ? 20.346 -0.569 21.247 1.00 43.59 243 ALA A C 1
ATOM 1890 O O . ALA A 1 243 ? 20.664 -1.480 22.011 1.00 43.59 243 ALA A O 1
ATOM 1891 N N . ASP A 1 244 ? 19.867 0.586 21.688 1.00 35.25 244 ASP A N 1
ATOM 1892 C CA . ASP A 1 244 ? 19.834 1.019 23.065 1.00 35.25 244 ASP A CA 1
ATOM 1893 C C . ASP A 1 244 ? 18.359 0.971 23.476 1.00 35.25 244 ASP A C 1
ATOM 1895 O O . ASP A 1 244 ? 17.609 1.923 23.313 1.00 35.25 244 ASP A O 1
ATOM 1899 N N . ARG A 1 245 ? 17.934 -0.205 23.949 1.00 38.34 245 ARG A N 1
ATOM 1900 C CA . ARG A 1 245 ? 16.726 -0.475 24.763 1.00 38.34 245 ARG A CA 1
ATOM 1901 C C . ARG A 1 245 ? 15.319 -0.158 24.210 1.00 38.34 245 ARG A C 1
ATOM 1903 O O . ARG A 1 245 ? 14.387 -0.850 24.602 1.00 38.34 245 ARG A O 1
ATOM 1910 N N . GLU A 1 246 ? 15.119 0.728 23.240 1.00 38.72 246 GLU A N 1
ATOM 1911 C CA . GLU A 1 246 ? 13.759 1.186 22.876 1.00 38.72 246 GLU A CA 1
ATOM 1912 C C . GLU A 1 246 ? 12.966 0.250 21.940 1.00 38.72 246 GLU A C 1
ATOM 1914 O O . GLU A 1 246 ? 11.746 0.377 21.804 1.00 38.72 246 GLU A O 1
ATOM 1919 N N . GLY A 1 247 ? 13.618 -0.739 21.317 1.00 36.31 247 GLY A N 1
ATOM 1920 C CA . GLY A 1 247 ? 12.955 -1.694 20.415 1.00 36.31 247 GLY A CA 1
ATOM 1921 C C . GLY A 1 247 ? 12.063 -2.727 21.115 1.00 36.31 247 GLY A C 1
ATOM 1922 O O . GLY A 1 247 ? 11.324 -3.444 20.440 1.00 36.31 247 GLY A O 1
ATOM 1923 N N . CYS A 1 248 ? 12.133 -2.818 22.448 1.00 33.62 248 CYS A N 1
ATOM 1924 C CA . CYS A 1 248 ? 11.324 -3.744 23.240 1.00 33.62 248 CYS A CA 1
ATOM 1925 C C . CYS A 1 248 ? 10.265 -3.042 24.109 1.00 33.62 248 CYS A C 1
ATOM 1927 O O . CYS A 1 248 ? 9.268 -3.670 24.440 1.00 33.62 248 CYS A O 1
ATOM 1929 N N . GLU A 1 249 ? 10.446 -1.757 24.440 1.00 34.81 249 GLU A N 1
ATOM 1930 C CA . GLU A 1 249 ? 9.666 -1.066 25.485 1.00 34.81 249 GLU A CA 1
ATOM 1931 C C . GLU A 1 249 ? 8.450 -0.258 24.987 1.00 34.81 249 GLU A C 1
ATOM 1933 O O . GLU A 1 249 ? 7.697 0.259 25.805 1.00 34.81 249 GLU A O 1
ATOM 1938 N N . SER A 1 250 ? 8.190 -0.168 23.676 1.00 36.12 250 SER A N 1
ATOM 1939 C CA . SER A 1 250 ? 7.028 0.585 23.144 1.00 36.12 250 SER A CA 1
ATOM 1940 C C . SER A 1 250 ? 5.921 -0.269 22.518 1.00 36.12 250 SER A C 1
ATOM 1942 O O . SER A 1 250 ? 4.838 0.230 22.222 1.00 36.12 250 SER A O 1
ATOM 1944 N N . LEU A 1 251 ? 6.132 -1.579 22.384 1.00 38.50 251 LEU A N 1
ATOM 1945 C CA . LEU A 1 251 ? 5.022 -2.517 22.270 1.00 38.50 251 LEU A CA 1
ATOM 1946 C C . LEU A 1 251 ? 4.649 -2.849 23.705 1.00 38.50 251 LEU A C 1
ATOM 1948 O O . LEU A 1 251 ? 5.442 -3.508 24.368 1.00 38.50 251 LEU A O 1
ATOM 1952 N N . SER A 1 252 ? 3.494 -2.386 24.195 1.00 32.88 252 SER A N 1
ATOM 1953 C CA . SER A 1 252 ? 3.017 -2.775 25.528 1.00 32.88 252 SER A CA 1
ATOM 1954 C C . SER A 1 252 ? 3.290 -4.267 25.753 1.00 32.88 252 SER A C 1
ATOM 1956 O O . SER A 1 252 ? 3.046 -5.081 24.855 1.00 32.88 252 SER A O 1
ATOM 1958 N N . ASP A 1 253 ? 3.791 -4.645 26.931 1.00 35.62 253 ASP A N 1
ATOM 1959 C CA . ASP A 1 253 ? 4.109 -6.038 27.296 1.00 35.62 253 ASP A CA 1
ATOM 1960 C C . ASP A 1 253 ? 2.962 -7.032 26.984 1.00 35.62 253 ASP A C 1
ATOM 1962 O O . ASP A 1 253 ? 3.164 -8.242 26.860 1.00 35.62 253 ASP A O 1
ATOM 1966 N N . ARG A 1 254 ? 1.736 -6.530 26.770 1.00 35.91 254 ARG A N 1
ATOM 1967 C CA . ARG A 1 254 ? 0.558 -7.290 26.327 1.00 35.91 254 ARG A CA 1
ATOM 1968 C C . ARG A 1 254 ? 0.497 -7.599 24.824 1.00 35.91 254 ARG A C 1
ATOM 1970 O O . ARG A 1 254 ? -0.084 -8.622 24.455 1.00 35.91 254 ARG A O 1
ATOM 1977 N N . ALA A 1 255 ? 1.046 -6.762 23.944 1.00 38.19 255 ALA A N 1
ATOM 1978 C CA . ALA A 1 255 ? 1.018 -6.971 22.492 1.00 38.19 255 ALA A CA 1
ATOM 1979 C C . ALA A 1 255 ? 2.050 -8.021 22.043 1.00 38.19 255 ALA A C 1
ATOM 1981 O O . ALA A 1 255 ? 1.752 -8.860 21.186 1.00 38.19 255 ALA A O 1
ATOM 1982 N N . MET A 1 256 ? 3.232 -8.036 22.668 1.00 37.41 256 MET A N 1
ATOM 1983 C CA . MET A 1 256 ? 4.319 -8.946 22.294 1.00 37.41 256 MET A CA 1
ATOM 1984 C C . MET A 1 256 ? 4.092 -10.389 22.787 1.00 37.41 256 MET A C 1
ATOM 1986 O O . MET A 1 256 ? 4.387 -11.332 22.049 1.00 37.41 256 MET A O 1
ATOM 1990 N N . GLN A 1 257 ? 3.448 -10.586 23.950 1.00 36.09 257 GLN A N 1
ATOM 1991 C CA . GLN A 1 257 ? 3.060 -11.923 24.444 1.00 36.09 257 GLN A CA 1
ATOM 1992 C C . GLN A 1 257 ? 2.131 -12.683 23.482 1.00 36.09 257 GLN A C 1
ATOM 1994 O O . GLN A 1 257 ? 2.121 -13.914 23.472 1.00 36.09 257 GLN A O 1
ATOM 1999 N N . ARG A 1 258 ? 1.375 -11.970 22.635 1.00 34.03 258 ARG A N 1
ATOM 2000 C CA . ARG A 1 258 ? 0.396 -12.560 21.707 1.00 34.03 258 ARG A CA 1
ATOM 2001 C C . ARG A 1 258 ? 0.895 -12.715 20.269 1.00 34.03 258 ARG A C 1
ATOM 2003 O O . ARG A 1 258 ? 0.346 -13.536 19.538 1.00 34.03 258 ARG A O 1
ATOM 2010 N N . CYS A 1 259 ? 1.965 -12.021 19.873 1.00 31.69 259 CYS A N 1
ATOM 2011 C CA . CYS A 1 259 ? 2.630 -12.264 18.585 1.00 31.69 259 CYS A CA 1
ATOM 2012 C C . CYS A 1 259 ? 3.319 -13.640 18.515 1.00 31.69 259 CYS A C 1
ATOM 2014 O O . CYS A 1 259 ? 3.524 -14.152 17.415 1.00 31.69 259 CYS A O 1
ATOM 2016 N N . SER A 1 260 ? 3.617 -14.280 19.657 1.00 28.91 260 SER A N 1
ATOM 2017 C CA . SER A 1 260 ? 4.201 -15.633 19.685 1.00 28.91 260 SER A CA 1
ATOM 2018 C C . SER A 1 260 ? 3.286 -16.707 19.073 1.00 28.91 260 SER A C 1
ATOM 2020 O O . SER A 1 260 ? 3.768 -17.748 18.636 1.00 28.91 260 SER A O 1
ATOM 2022 N N . CYS A 1 261 ? 1.974 -16.454 18.982 1.00 24.19 261 CYS A N 1
ATOM 2023 C CA . CYS A 1 261 ? 1.003 -17.445 18.513 1.00 24.19 261 CYS A CA 1
ATOM 2024 C C . CYS A 1 261 ? 0.793 -17.473 16.988 1.00 24.19 261 CYS A C 1
ATOM 2026 O O . CYS A 1 261 ? 0.315 -18.481 16.474 1.00 24.19 261 CYS A O 1
ATOM 2028 N N . LEU A 1 262 ? 1.158 -16.420 16.244 1.00 30.00 262 LEU A N 1
ATOM 2029 C CA . LEU A 1 262 ? 0.905 -16.334 14.791 1.00 30.00 262 LEU A CA 1
ATOM 2030 C C . LEU A 1 262 ? 2.086 -16.771 13.913 1.00 30.00 262 LEU A C 1
ATOM 2032 O O . LEU A 1 262 ? 1.937 -16.923 12.704 1.00 30.00 262 LEU A O 1
ATOM 2036 N N . MET A 1 263 ? 3.238 -17.050 14.517 1.00 30.52 263 MET A N 1
ATOM 2037 C CA . MET A 1 263 ? 4.398 -17.646 13.859 1.00 30.52 263 MET A CA 1
ATOM 2038 C C . MET A 1 263 ? 4.904 -18.765 14.767 1.00 30.52 263 MET A C 1
ATOM 2040 O O . MET A 1 263 ? 5.658 -18.503 15.700 1.00 30.52 263 MET A O 1
ATOM 2044 N N . LYS A 1 264 ? 4.470 -20.010 14.525 1.00 24.73 264 LYS A N 1
ATOM 2045 C CA . LYS A 1 264 ? 5.038 -21.206 15.169 1.00 24.73 264 LYS A CA 1
ATOM 2046 C C . LYS A 1 264 ? 6.542 -21.279 14.865 1.00 24.73 264 LYS A C 1
ATOM 2048 O O . LYS A 1 264 ? 6.952 -21.929 13.910 1.00 24.73 264 LYS A O 1
ATOM 2053 N N . CYS A 1 265 ? 7.366 -20.634 15.686 1.00 26.12 265 CYS A N 1
ATOM 2054 C CA . CYS A 1 265 ? 8.765 -20.999 15.839 1.00 26.12 265 CYS A CA 1
ATOM 2055 C C . CYS A 1 265 ? 8.802 -22.220 16.752 1.00 26.12 265 CYS A C 1
ATOM 2057 O O . CYS A 1 265 ? 8.558 -22.131 17.955 1.00 26.12 265 CYS A O 1
ATOM 2059 N N . GLY A 1 266 ? 9.073 -23.376 16.155 1.00 27.50 266 GLY A N 1
ATOM 2060 C CA . GLY A 1 266 ? 9.531 -24.529 16.905 1.00 27.50 266 GLY A CA 1
ATOM 2061 C C . GLY A 1 266 ? 10.831 -24.197 17.642 1.00 27.50 266 GLY A C 1
ATOM 2062 O O . GLY A 1 266 ? 11.708 -23.521 17.110 1.00 27.50 266 GLY A O 1
ATOM 2063 N N . SER A 1 267 ? 10.930 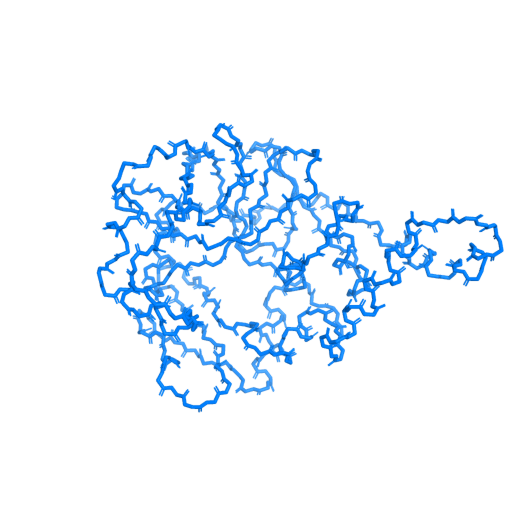-24.733 18.857 1.00 30.31 267 SER A N 1
ATOM 2064 C CA . SER A 1 267 ? 12.127 -24.897 19.692 1.00 30.31 267 SER A CA 1
ATOM 2065 C C . SER A 1 267 ? 12.835 -23.649 20.264 1.00 30.31 267 SER A C 1
ATOM 2067 O O . SER A 1 267 ? 13.604 -22.965 19.599 1.00 30.31 267 SER A O 1
ATOM 2069 N N . SER A 1 268 ? 12.715 -23.543 21.596 1.00 25.69 268 SER A N 1
ATOM 2070 C CA . SER A 1 268 ? 13.611 -22.924 22.595 1.00 25.69 268 SER A CA 1
ATOM 2071 C C . SER A 1 268 ? 13.553 -21.394 22.832 1.00 25.69 268 SER A C 1
ATOM 2073 O O . SER A 1 268 ? 13.562 -20.623 21.878 1.00 25.69 268 SER A O 1
ATOM 2075 N N . PRO A 1 269 ? 13.518 -20.916 24.103 1.00 28.66 269 PRO A N 1
ATOM 2076 C CA . PRO A 1 269 ? 13.170 -19.527 24.442 1.00 28.66 269 PRO A CA 1
ATOM 2077 C C . PRO A 1 269 ? 14.354 -18.543 24.482 1.00 28.66 269 PRO A C 1
ATOM 2079 O O . PRO A 1 269 ? 14.188 -17.417 24.936 1.00 28.66 269 PRO A O 1
ATOM 2082 N N . THR A 1 270 ? 15.563 -18.928 24.070 1.00 25.94 270 THR A N 1
ATOM 2083 C CA . THR A 1 270 ? 16.785 -18.202 24.474 1.00 25.94 270 THR A CA 1
ATOM 2084 C C . THR A 1 270 ? 17.481 -17.369 23.398 1.00 25.94 270 THR A C 1
ATOM 2086 O O . THR A 1 270 ? 18.529 -16.797 23.684 1.00 25.94 270 THR A O 1
ATOM 2089 N N . ARG A 1 271 ? 16.925 -17.201 22.190 1.00 24.72 271 ARG A N 1
ATOM 2090 C CA . ARG A 1 271 ? 17.459 -16.232 21.206 1.00 24.72 271 ARG A CA 1
ATOM 2091 C C . ARG A 1 271 ? 16.356 -15.565 20.393 1.00 24.72 271 ARG A C 1
ATOM 2093 O O . ARG A 1 271 ? 16.116 -15.920 19.243 1.00 24.72 271 ARG A O 1
ATOM 2100 N N . CYS A 1 272 ? 15.728 -14.540 20.963 1.00 27.98 272 CYS A N 1
ATOM 2101 C CA . CYS A 1 272 ? 15.104 -13.511 20.140 1.00 27.98 272 CYS A CA 1
ATOM 2102 C C . CYS A 1 272 ? 16.251 -12.678 19.547 1.00 27.98 272 CYS A C 1
ATOM 2104 O O . CYS A 1 272 ? 16.786 -11.789 20.205 1.00 27.98 272 CYS A O 1
ATOM 2106 N N . SER A 1 273 ? 16.727 -13.042 18.352 1.00 27.95 273 SER A N 1
ATOM 2107 C CA . SER A 1 273 ? 17.686 -12.220 17.608 1.00 27.95 273 SER A CA 1
ATOM 2108 C C . SER A 1 273 ? 17.111 -10.809 17.501 1.00 27.95 273 SER A C 1
ATOM 2110 O O . SER A 1 273 ? 15.982 -10.671 17.025 1.00 27.95 273 SER A O 1
ATOM 2112 N N . SER A 1 274 ? 17.852 -9.797 17.945 1.00 33.78 274 SER A N 1
ATOM 2113 C CA . SER A 1 274 ? 17.496 -8.382 17.832 1.00 33.78 274 SER A CA 1
ATOM 2114 C C . SER A 1 274 ? 17.011 -8.069 16.413 1.00 33.78 274 SER A C 1
ATOM 2116 O O . SER A 1 274 ? 17.794 -7.971 15.469 1.00 33.78 274 SER A O 1
ATOM 2118 N N . ARG A 1 275 ? 15.690 -7.978 16.225 1.00 41.66 275 ARG A N 1
ATOM 2119 C CA . ARG A 1 275 ? 15.114 -7.599 14.934 1.00 41.66 275 ARG A CA 1
ATOM 2120 C C . ARG A 1 275 ? 15.302 -6.095 14.798 1.00 41.66 275 ARG A C 1
ATOM 2122 O O . ARG A 1 275 ? 14.776 -5.333 15.600 1.00 41.66 275 ARG A O 1
ATOM 2129 N N . SER A 1 276 ? 16.098 -5.684 13.818 1.00 53.41 276 SER A N 1
ATOM 2130 C CA . SER A 1 276 ? 16.419 -4.287 13.548 1.00 53.41 276 SER A CA 1
ATOM 2131 C C . SER A 1 276 ? 15.169 -3.519 13.104 1.00 53.41 276 SER A C 1
ATOM 2133 O O . SER A 1 276 ? 14.701 -3.645 11.970 1.00 53.41 276 SER A O 1
ATOM 2135 N N . ALA A 1 277 ? 14.603 -2.734 14.017 1.00 53.91 277 ALA A N 1
ATOM 2136 C CA . ALA A 1 277 ? 13.684 -1.656 13.681 1.00 53.91 277 ALA A CA 1
ATOM 2137 C C . ALA A 1 277 ? 14.498 -0.396 13.363 1.00 53.91 277 ALA A C 1
ATOM 2139 O O . ALA A 1 277 ? 15.535 -0.149 13.980 1.00 53.91 277 ALA A O 1
ATOM 2140 N N . GLN A 1 278 ? 14.044 0.379 12.385 1.00 70.88 278 GLN A N 1
ATOM 2141 C CA . GLN A 1 278 ? 14.599 1.693 12.082 1.00 70.88 278 GLN A CA 1
ATOM 2142 C C . GLN A 1 278 ? 13.583 2.773 12.421 1.00 70.88 278 GLN A C 1
ATOM 2144 O O . GLN A 1 278 ? 12.380 2.530 12.381 1.00 70.88 278 GLN A O 1
ATOM 2149 N N . ARG A 1 279 ? 14.069 3.963 12.761 1.00 78.50 279 ARG A N 1
ATOM 2150 C CA . ARG A 1 279 ? 13.250 5.124 13.098 1.00 78.50 279 ARG A CA 1
ATOM 2151 C C . ARG A 1 279 ? 13.199 6.048 11.891 1.00 78.50 279 ARG A C 1
ATOM 2153 O O . ARG A 1 279 ? 14.204 6.226 11.212 1.00 78.50 279 ARG A O 1
ATOM 2160 N N . MET A 1 280 ? 12.035 6.614 11.622 1.00 80.56 280 MET A N 1
ATOM 2161 C CA . MET A 1 280 ? 11.805 7.620 10.600 1.00 80.56 280 MET A CA 1
ATOM 2162 C C . MET A 1 280 ? 11.267 8.874 11.281 1.00 80.56 280 MET A C 1
ATOM 2164 O O . MET A 1 280 ? 10.212 8.840 11.919 1.00 80.56 280 MET A O 1
ATOM 2168 N N . SER A 1 281 ? 11.991 9.974 11.115 1.00 77.19 281 SER A N 1
ATOM 2169 C CA . SER A 1 281 ? 11.527 11.299 11.519 1.00 77.19 281 SER A CA 1
ATOM 2170 C C . SER A 1 281 ? 10.828 11.945 10.340 1.00 77.19 281 SER A C 1
ATOM 2172 O O . SER A 1 281 ? 11.412 12.052 9.258 1.00 77.19 281 SER A O 1
ATOM 2174 N N . LEU A 1 282 ? 9.563 12.320 10.532 1.00 76.50 282 LEU A N 1
ATOM 2175 C CA . LEU A 1 282 ? 8.797 12.990 9.490 1.00 76.50 282 LEU A CA 1
ATOM 2176 C C . LEU A 1 282 ? 9.351 14.394 9.252 1.00 76.50 282 LEU A C 1
ATOM 2178 O O . LEU A 1 282 ? 9.869 15.031 10.170 1.00 76.50 282 LEU A O 1
ATOM 2182 N N . PHE A 1 283 ? 9.229 14.890 8.025 1.00 66.00 283 PHE A N 1
ATOM 2183 C CA . PHE A 1 283 ? 9.456 16.309 7.786 1.00 66.00 283 PHE A CA 1
ATOM 2184 C C . PHE A 1 283 ? 8.364 17.110 8.504 1.00 66.00 283 PHE A C 1
ATOM 2186 O O . PHE A 1 283 ? 7.178 16.859 8.295 1.00 66.00 283 PHE A O 1
ATOM 2193 N N . SER A 1 284 ? 8.750 18.065 9.357 1.00 40.97 284 SER A N 1
ATOM 2194 C CA . SER A 1 284 ? 7.814 19.096 9.815 1.00 40.97 284 SER A CA 1
ATOM 2195 C C . SER A 1 284 ? 7.290 19.824 8.582 1.00 40.97 284 SER A C 1
ATOM 2197 O O . SER A 1 284 ? 8.091 20.298 7.777 1.00 40.97 284 SER A O 1
ATOM 2199 N N . GLY A 1 285 ? 5.967 19.839 8.415 1.00 39.53 285 GLY A N 1
ATOM 2200 C CA . GLY A 1 285 ? 5.309 20.413 7.246 1.00 39.53 285 GLY A CA 1
ATOM 2201 C C . GLY A 1 285 ? 5.812 21.823 6.937 1.00 39.53 285 GLY A C 1
ATOM 2202 O O . GLY A 1 285 ? 5.990 22.637 7.843 1.00 39.53 285 GLY A O 1
ATOM 2203 N N . THR A 1 286 ? 6.064 22.073 5.655 1.00 29.61 286 THR A N 1
ATOM 2204 C CA . THR A 1 286 ? 6.184 23.418 5.075 1.00 29.61 286 THR A CA 1
ATOM 2205 C C . THR A 1 286 ? 4.821 23.922 4.655 1.00 29.61 286 THR A C 1
ATOM 2207 O O . THR A 1 286 ? 4.113 23.112 4.010 1.00 29.61 286 THR A O 1
#

Secondary structure (DSSP, 8-state):
---SSHHHHHHHHHTTT-EEEE-TT---GGGG-SSS--EEEEE-TTT--EEEESTTSSHHHHHHHHT-S-THHHHHHHHHHHHTT----HHHHHHTHHHHHHHHTT---------TT--BPPHHHHHHHHHHHTS-EEEEEEES-TT----EEEEEEE-TTS-EEEET-TTS-TT-EEEEEES--HHHHHHTTS---TTS-HHHHHHHHTTSPPPEEE-SSS--EEETT-SEEEEEEEE---SSSHHHHSS-HHHHHHHTTTS---S-SS------EEEEEEPPP-